Protein AF-A0A9Q7TQ68-F1 (afdb_monomer)

Mean predicted aligned error: 14.61 Å

Structure (mmCIF, N/CA/C/O backbone):
data_AF-A0A9Q7TQ68-F1
#
_entry.id   AF-A0A9Q7TQ68-F1
#
loop_
_atom_site.group_PDB
_atom_site.id
_atom_site.type_symbol
_atom_site.label_atom_id
_atom_site.label_alt_id
_atom_site.label_comp_id
_atom_site.label_asym_id
_atom_site.label_entity_id
_atom_site.label_seq_id
_atom_site.pdbx_PDB_ins_code
_atom_site.Cartn_x
_atom_site.Cartn_y
_atom_site.Cartn_z
_atom_site.occupancy
_atom_site.B_iso_or_equiv
_atom_site.auth_seq_id
_atom_site.auth_comp_id
_atom_site.auth_asym_id
_atom_site.auth_atom_id
_atom_site.pdbx_PDB_model_num
ATOM 1 N N . MET A 1 1 ? 38.981 31.998 -25.367 1.00 50.22 1 MET A N 1
ATOM 2 C CA . MET A 1 1 ? 39.561 31.925 -24.006 1.00 50.22 1 MET A CA 1
ATOM 3 C C . MET A 1 1 ? 38.607 32.675 -23.079 1.00 50.22 1 MET A C 1
ATOM 5 O O . MET A 1 1 ? 38.516 33.887 -23.193 1.00 50.22 1 MET A O 1
ATOM 9 N N . PHE A 1 2 ? 37.787 31.970 -22.291 1.00 45.53 2 PHE A N 1
ATOM 10 C CA . PHE A 1 2 ? 36.745 32.589 -21.454 1.00 45.53 2 PHE A CA 1
ATOM 11 C C . PHE A 1 2 ? 37.289 32.930 -20.052 1.00 45.53 2 PHE A C 1
ATOM 13 O O . PHE A 1 2 ? 38.027 32.116 -19.487 1.00 45.53 2 PHE A O 1
ATOM 20 N N . PRO A 1 3 ? 36.958 34.102 -19.478 1.00 56.62 3 PRO A N 1
ATOM 21 C CA . PRO A 1 3 ? 37.509 34.541 -18.199 1.00 56.62 3 PRO A CA 1
ATOM 22 C C . PRO A 1 3 ? 36.953 33.730 -17.015 1.00 56.62 3 PRO A C 1
ATOM 24 O O . PRO A 1 3 ? 35.756 33.470 -16.906 1.00 56.62 3 PRO A O 1
ATOM 27 N N . LYS A 1 4 ? 37.852 33.345 -16.099 1.00 56.56 4 LYS A N 1
ATOM 28 C CA . LYS A 1 4 ? 37.596 32.494 -14.917 1.00 56.56 4 LYS A CA 1
ATOM 29 C C . LYS A 1 4 ? 36.720 33.152 -13.834 1.00 56.56 4 LYS A C 1
ATOM 31 O O . LYS A 1 4 ? 36.359 32.485 -12.870 1.00 56.56 4 LYS A O 1
ATOM 36 N N . SER A 1 5 ? 36.353 34.423 -13.983 1.00 55.03 5 SER A N 1
ATOM 37 C CA . SER A 1 5 ? 35.593 35.195 -12.989 1.00 55.03 5 SER A CA 1
ATOM 38 C C . SER A 1 5 ? 34.075 34.965 -13.022 1.00 55.03 5 SER A C 1
ATOM 40 O O . SER A 1 5 ? 33.389 35.379 -12.094 1.00 55.03 5 SER A O 1
ATOM 42 N N . LEU A 1 6 ? 33.536 34.259 -14.024 1.00 52.16 6 LEU A N 1
ATOM 43 C CA . LEU A 1 6 ? 32.085 34.058 -14.177 1.00 52.16 6 LEU A CA 1
ATOM 44 C C . LEU A 1 6 ? 31.542 32.737 -13.594 1.00 52.16 6 LEU A C 1
ATOM 46 O O . LEU A 1 6 ? 30.409 32.365 -13.877 1.00 52.16 6 LEU A O 1
ATOM 50 N N . ARG A 1 7 ? 32.334 31.986 -12.815 1.00 53.06 7 ARG A N 1
ATOM 51 C CA . ARG A 1 7 ? 31.896 30.697 -12.234 1.00 53.06 7 ARG A CA 1
ATOM 52 C C . ARG A 1 7 ? 31.328 30.788 -10.816 1.00 53.06 7 ARG A C 1
ATOM 54 O O . ARG A 1 7 ? 30.772 29.809 -10.337 1.00 53.06 7 ARG A O 1
ATOM 61 N N . LEU A 1 8 ? 31.424 31.943 -10.157 1.00 51.38 8 LEU A N 1
ATOM 62 C CA . LEU A 1 8 ? 30.983 32.105 -8.764 1.00 51.38 8 LEU A CA 1
ATOM 63 C C . LEU A 1 8 ? 29.573 32.693 -8.603 1.00 51.38 8 LEU A C 1
ATOM 65 O O . LEU A 1 8 ? 28.997 32.571 -7.530 1.00 51.38 8 LEU A O 1
ATOM 69 N N . ALA A 1 9 ? 28.972 33.258 -9.654 1.00 50.25 9 ALA A N 1
ATOM 70 C CA . ALA A 1 9 ? 27.619 33.819 -9.560 1.00 50.25 9 ALA A CA 1
ATOM 71 C C . ALA A 1 9 ? 26.494 32.778 -9.738 1.00 50.25 9 ALA A C 1
ATOM 73 O O . ALA A 1 9 ? 25.356 33.040 -9.364 1.00 50.25 9 ALA A O 1
ATOM 74 N N . PHE A 1 10 ? 26.789 31.587 -10.272 1.00 46.62 10 PHE A N 1
ATOM 75 C CA . PHE A 1 10 ? 25.749 30.598 -10.594 1.00 46.62 10 PHE A CA 1
ATOM 76 C C . PHE A 1 10 ? 25.398 29.644 -9.442 1.00 46.62 10 PHE A C 1
ATOM 78 O O . PHE A 1 10 ? 24.385 28.958 -9.505 1.00 46.62 10 PHE A O 1
ATOM 85 N N . VAL A 1 11 ? 26.193 29.614 -8.368 1.00 53.00 11 VAL A N 1
ATOM 86 C CA . VAL A 1 11 ? 25.941 28.722 -7.218 1.00 53.00 11 VAL A CA 1
ATOM 87 C C . VAL A 1 11 ? 24.964 29.349 -6.211 1.00 53.00 11 VAL A C 1
ATOM 89 O O . VAL A 1 11 ? 24.287 28.631 -5.484 1.00 53.00 11 VAL A O 1
ATOM 92 N N . ALA A 1 12 ? 24.813 30.678 -6.200 1.00 49.66 12 ALA A N 1
ATOM 93 C CA . ALA A 1 12 ? 23.967 31.364 -5.220 1.00 49.66 12 ALA A CA 1
ATOM 94 C C . ALA A 1 12 ? 22.471 31.436 -5.596 1.00 49.66 12 ALA A C 1
ATOM 96 O O . ALA A 1 12 ? 21.644 31.645 -4.715 1.00 49.66 12 ALA A O 1
ATOM 97 N N . SER A 1 13 ? 22.095 31.248 -6.870 1.00 47.81 13 SER A N 1
ATOM 98 C CA . SER A 1 13 ? 20.675 31.301 -7.284 1.00 47.81 13 SER A CA 1
ATOM 99 C C . SER A 1 13 ? 19.937 29.962 -7.191 1.00 47.81 13 SER A C 1
ATOM 101 O O . SER A 1 13 ? 18.710 29.947 -7.211 1.00 47.81 13 SER A O 1
ATOM 103 N N . SER A 1 14 ? 20.642 28.839 -7.033 1.00 51.66 14 SER A N 1
ATOM 104 C CA . SER A 1 14 ? 20.001 27.514 -6.978 1.00 51.66 14 SER A CA 1
ATOM 105 C C . SER A 1 14 ? 19.475 27.134 -5.590 1.00 51.66 14 SER A C 1
ATOM 107 O O . SER A 1 14 ? 18.800 26.119 -5.459 1.00 51.66 14 SER A O 1
ATOM 109 N N . LEU A 1 15 ? 19.754 27.931 -4.549 1.00 51.09 15 LEU A N 1
ATOM 110 C CA . LEU A 1 15 ? 19.348 27.613 -3.173 1.00 51.09 15 LEU A CA 1
ATOM 111 C C . LEU A 1 15 ? 17.959 28.145 -2.771 1.00 51.09 15 LEU A C 1
ATOM 113 O O . LEU A 1 15 ? 17.524 27.897 -1.651 1.00 51.09 15 LEU A O 1
ATOM 117 N N . PHE A 1 16 ? 17.249 28.855 -3.654 1.00 52.06 16 PHE A N 1
ATOM 118 C CA . PHE A 1 16 ? 15.971 29.502 -3.313 1.00 52.06 16 PHE A CA 1
ATOM 119 C C . PHE A 1 16 ? 14.707 28.751 -3.765 1.00 52.06 16 PHE A C 1
ATOM 121 O O . PHE A 1 16 ? 13.607 29.251 -3.550 1.00 52.06 16 PHE A O 1
ATOM 128 N N . LEU A 1 17 ? 14.816 27.544 -4.334 1.00 51.72 17 LEU A N 1
ATOM 129 C CA . LEU A 1 17 ? 13.651 26.794 -4.844 1.00 51.72 17 LEU A CA 1
ATOM 130 C C . LEU A 1 17 ? 13.314 25.502 -4.079 1.00 51.72 17 LEU A C 1
ATOM 132 O O . LEU A 1 17 ? 12.500 24.718 -4.553 1.00 51.72 17 LEU A O 1
ATOM 136 N N . ALA A 1 18 ? 13.885 25.273 -2.893 1.00 51.75 18 ALA A N 1
ATOM 137 C CA . ALA A 1 18 ? 13.635 24.044 -2.125 1.00 51.75 18 ALA A CA 1
ATOM 138 C C . ALA A 1 18 ? 12.538 24.153 -1.043 1.00 51.75 18 ALA A C 1
ATOM 140 O O . ALA A 1 18 ? 12.227 23.151 -0.413 1.00 51.75 18 ALA A O 1
ATOM 141 N N . ASN A 1 19 ? 11.925 25.325 -0.828 1.00 49.69 19 ASN A N 1
ATOM 142 C CA . ASN A 1 19 ? 10.936 25.530 0.245 1.00 49.69 19 ASN A CA 1
ATOM 143 C C . ASN A 1 19 ? 9.601 26.096 -0.254 1.00 49.69 19 ASN A C 1
ATOM 145 O O . ASN A 1 19 ? 9.002 26.948 0.398 1.00 49.69 19 ASN A O 1
ATOM 149 N N . VAL A 1 20 ? 9.103 25.622 -1.395 1.00 52.81 20 VAL A N 1
ATOM 150 C CA . VAL A 1 20 ? 7.669 25.760 -1.685 1.00 52.81 20 VAL A CA 1
ATOM 151 C C . VAL A 1 20 ? 7.004 24.461 -1.257 1.00 52.81 20 VAL A C 1
ATOM 153 O O . VAL A 1 20 ? 6.715 23.581 -2.063 1.00 52.81 20 VAL A O 1
ATOM 156 N N . VAL A 1 21 ? 6.791 24.336 0.055 1.00 49.78 21 VAL A N 1
ATOM 157 C CA . VAL A 1 21 ? 5.695 23.523 0.581 1.00 49.78 21 VAL A CA 1
ATOM 158 C C . VAL A 1 21 ? 4.432 24.172 0.028 1.00 49.78 21 VAL A C 1
ATOM 160 O O . VAL A 1 21 ? 3.883 25.119 0.585 1.00 49.78 21 VAL A O 1
ATOM 163 N N . VAL A 1 22 ? 4.031 23.725 -1.159 1.00 43.97 22 VAL A N 1
ATOM 164 C CA . VAL A 1 22 ? 2.689 23.948 -1.673 1.00 43.97 22 VAL A CA 1
ATOM 165 C C . VAL A 1 22 ? 1.798 23.057 -0.825 1.00 43.97 22 VAL A C 1
ATOM 167 O O . VAL A 1 22 ? 1.440 21.944 -1.195 1.00 43.97 22 VAL A O 1
ATOM 170 N N . GLU A 1 23 ? 1.453 23.566 0.352 1.00 47.75 23 GLU A N 1
ATOM 171 C CA . GLU A 1 23 ? 0.293 23.133 1.114 1.00 47.75 23 GLU A CA 1
ATOM 172 C C . GLU A 1 23 ? -0.949 23.676 0.394 1.00 47.75 23 GLU A C 1
ATOM 174 O O . GLU A 1 23 ? -1.729 24.466 0.915 1.00 47.75 23 GLU A O 1
ATOM 179 N N . ALA A 1 24 ? -1.134 23.271 -0.864 1.00 45.78 24 ALA A N 1
ATOM 180 C CA . ALA A 1 24 ? -2.441 23.322 -1.488 1.00 45.78 24 ALA A CA 1
ATOM 181 C C . ALA A 1 24 ? -3.237 22.152 -0.909 1.00 45.78 24 ALA A C 1
ATOM 183 O O . ALA A 1 24 ? -3.522 21.176 -1.595 1.00 45.78 24 ALA A O 1
ATOM 184 N N . SER A 1 25 ? -3.557 22.246 0.384 1.00 49.12 25 SER A N 1
ATOM 185 C CA . SER A 1 25 ? -4.706 21.546 0.928 1.00 49.12 25 SER A CA 1
ATOM 186 C C . SER A 1 25 ? -5.904 22.138 0.196 1.00 49.12 25 SER A C 1
ATOM 188 O O . SER A 1 25 ? -6.200 23.328 0.376 1.00 49.12 25 SER A O 1
ATOM 190 N N . PRO A 1 26 ? -6.575 21.385 -0.690 1.00 47.78 26 PRO A N 1
ATOM 191 C CA . PRO A 1 26 ? -7.841 21.839 -1.194 1.00 47.78 26 PRO A CA 1
ATOM 192 C C . PRO A 1 26 ? -8.770 21.771 0.011 1.00 47.78 26 PRO A C 1
ATOM 194 O O . PRO A 1 26 ? -9.337 20.726 0.320 1.00 47.78 26 PRO A O 1
ATOM 197 N N . SER A 1 27 ? -8.960 22.911 0.675 1.00 45.16 27 SER A N 1
ATOM 198 C CA . SER A 1 27 ? -10.164 23.191 1.453 1.00 45.16 27 SER A CA 1
ATOM 199 C C . SER A 1 27 ? -11.335 23.308 0.470 1.00 45.16 27 SER A C 1
ATOM 201 O O . SER A 1 27 ? -12.001 24.332 0.331 1.00 45.16 27 SER A O 1
ATOM 203 N N . GLY A 1 28 ? -11.547 22.247 -0.308 1.00 42.81 28 GLY A N 1
ATOM 204 C CA . GLY A 1 28 ? -12.824 21.966 -0.905 1.00 42.81 28 GLY A CA 1
ATOM 205 C C . GLY A 1 28 ? -13.710 21.652 0.277 1.00 42.81 28 GLY A C 1
ATOM 206 O O . GLY A 1 28 ? -13.555 20.607 0.903 1.00 42.81 28 GLY A O 1
ATOM 207 N N . LYS A 1 29 ? -14.591 22.594 0.622 1.00 40.16 29 LYS A N 1
ATOM 208 C CA . LYS A 1 29 ? -15.742 22.316 1.474 1.00 40.16 29 LYS A CA 1
ATOM 209 C C . LYS A 1 29 ? -16.353 21.015 0.967 1.00 40.16 29 LYS A C 1
ATOM 211 O O . LYS A 1 29 ? -16.940 21.006 -0.114 1.00 40.16 29 LYS A O 1
ATOM 216 N N . ILE A 1 30 ? -16.149 19.930 1.711 1.00 50.19 30 ILE A N 1
ATOM 217 C CA . ILE A 1 30 ? -16.781 18.648 1.428 1.00 50.19 30 ILE A CA 1
ATOM 218 C C . ILE A 1 30 ? -18.279 18.957 1.404 1.00 50.19 30 ILE A C 1
ATOM 220 O O . ILE A 1 30 ? -18.779 19.494 2.400 1.00 50.19 30 ILE A O 1
ATOM 224 N N . PRO A 1 31 ? -18.979 18.734 0.275 1.00 44.25 31 PRO A N 1
ATOM 225 C CA . PRO A 1 31 ? -20.392 19.040 0.172 1.00 44.25 31 PRO A CA 1
ATOM 226 C C . PRO A 1 31 ? -21.120 18.270 1.266 1.00 44.25 31 PRO A C 1
ATOM 228 O O . PRO A 1 31 ? -21.233 17.046 1.250 1.00 44.25 31 PRO A O 1
ATOM 231 N N . THR A 1 32 ? -21.544 19.021 2.273 1.00 50.31 32 THR A N 1
ATOM 232 C CA . THR A 1 32 ? -22.295 18.519 3.406 1.00 50.31 32 THR A CA 1
ATOM 233 C C . THR A 1 32 ? -23.693 18.228 2.882 1.00 50.31 32 THR A C 1
ATOM 235 O O . THR A 1 32 ? -24.464 19.146 2.625 1.00 50.31 32 THR A O 1
ATOM 238 N N . GLY A 1 33 ? -24.001 16.952 2.676 1.00 53.00 33 GLY A N 1
ATOM 239 C CA . GLY A 1 33 ? -25.364 16.499 2.429 1.00 53.00 33 GLY A CA 1
ATOM 240 C C . GLY A 1 33 ? -25.743 16.359 0.959 1.00 53.00 33 GLY A C 1
ATOM 241 O O . GLY A 1 33 ? -26.388 17.219 0.371 1.00 53.00 33 GLY A O 1
ATOM 242 N N . THR A 1 34 ? -25.509 15.168 0.422 1.00 40.75 34 THR A N 1
ATOM 243 C CA . THR A 1 34 ? -26.634 14.443 -0.174 1.00 40.75 34 THR A CA 1
ATOM 244 C C . THR A 1 34 ? -26.816 13.185 0.659 1.00 40.75 34 THR A C 1
ATOM 246 O O . THR A 1 34 ? -25.843 12.499 0.965 1.00 40.75 34 THR A O 1
ATOM 249 N N . ASN A 1 35 ? -28.042 12.970 1.138 1.00 45.19 35 ASN A N 1
ATOM 250 C CA . ASN A 1 35 ? -28.449 11.769 1.856 1.00 45.19 35 ASN A CA 1
ATOM 251 C C . ASN A 1 35 ? -28.127 10.551 0.982 1.00 45.19 35 ASN A C 1
ATOM 253 O O . ASN A 1 35 ? -28.896 10.206 0.091 1.00 45.19 35 ASN A O 1
ATOM 257 N N . LEU A 1 36 ? -26.969 9.931 1.212 1.00 53.25 36 LEU A N 1
ATOM 258 C CA . LEU A 1 36 ? -26.738 8.550 0.827 1.00 53.25 36 LEU A CA 1
ATOM 259 C C . LEU A 1 36 ? -27.643 7.735 1.738 1.00 53.25 36 LEU A C 1
ATOM 261 O O . LEU A 1 36 ? -27.375 7.624 2.938 1.00 53.25 36 LEU A O 1
ATOM 265 N N . ASP A 1 37 ? -28.748 7.266 1.160 1.00 43.94 37 ASP A N 1
ATOM 266 C CA . ASP A 1 37 ? -29.661 6.310 1.765 1.00 43.94 37 ASP A CA 1
ATOM 267 C C . ASP A 1 37 ? -28.845 5.262 2.520 1.00 43.94 37 ASP A C 1
ATOM 269 O O . ASP A 1 37 ? -28.112 4.458 1.937 1.00 43.94 37 ASP A O 1
ATOM 273 N N . HIS A 1 38 ? -28.942 5.347 3.847 1.00 47.16 38 HIS A N 1
ATOM 274 C CA . HIS A 1 38 ? -28.408 4.387 4.793 1.00 47.16 38 HIS A CA 1
ATOM 275 C C . HIS A 1 38 ? -29.083 3.047 4.511 1.00 47.16 38 HIS A C 1
ATOM 277 O O . HIS A 1 38 ? -30.091 2.682 5.114 1.00 47.16 38 HIS A O 1
ATOM 283 N N . SER A 1 39 ? -28.498 2.281 3.596 1.00 49.88 39 SER A N 1
ATOM 284 C CA . SER A 1 39 ? -28.566 0.837 3.712 1.00 49.88 39 SER A CA 1
ATOM 285 C C . SER A 1 39 ? -27.998 0.506 5.099 1.00 49.88 39 SER A C 1
ATOM 287 O O . SER A 1 39 ? -26.919 1.006 5.421 1.00 49.88 39 SER A O 1
ATOM 289 N N . PRO A 1 40 ? -28.682 -0.279 5.949 1.00 54.47 40 PRO A N 1
ATOM 290 C CA . PRO A 1 40 ? -28.256 -0.581 7.321 1.00 54.47 40 PRO A CA 1
ATOM 291 C C . PRO A 1 40 ? -27.042 -1.535 7.372 1.00 54.47 40 PRO A C 1
ATOM 293 O O . PRO A 1 40 ? -26.927 -2.379 8.259 1.00 54.47 40 PRO A O 1
ATOM 296 N N . GLY A 1 41 ? -26.141 -1.428 6.392 1.00 58.75 41 GLY A N 1
ATOM 297 C CA . GLY A 1 41 ? -24.860 -2.106 6.352 1.00 58.75 41 GLY A CA 1
ATOM 298 C C . GLY A 1 41 ? -23.928 -1.462 7.366 1.00 58.75 41 GLY A C 1
ATOM 299 O O . GLY A 1 41 ? -23.824 -0.241 7.435 1.00 58.75 41 GLY A O 1
ATOM 300 N N . GLY A 1 42 ? -23.294 -2.291 8.192 1.00 69.94 42 GLY A N 1
ATOM 301 C CA . GLY A 1 42 ? -22.336 -1.843 9.194 1.00 69.94 42 GLY A CA 1
ATOM 302 C C . GLY A 1 42 ? -21.171 -1.030 8.607 1.00 69.94 42 GLY A C 1
ATOM 303 O O . GLY A 1 42 ? -21.057 -0.881 7.391 1.00 69.94 42 GLY A O 1
ATOM 304 N N . PRO A 1 43 ? -20.286 -0.512 9.473 1.00 76.12 43 PRO A N 1
ATOM 305 C CA . PRO A 1 43 ? -19.171 0.323 9.048 1.00 76.12 43 PRO A CA 1
ATOM 306 C C . PRO A 1 43 ? -18.334 -0.380 7.971 1.00 76.12 43 PRO A C 1
ATOM 308 O O . PRO A 1 43 ? -17.818 -1.479 8.185 1.00 76.12 43 PRO A O 1
ATOM 311 N N . THR A 1 44 ? -18.226 0.252 6.803 1.00 85.56 44 THR A N 1
ATOM 312 C CA . THR A 1 44 ? -17.490 -0.277 5.654 1.00 85.56 44 THR A CA 1
ATOM 313 C C . THR A 1 44 ? -15.994 -0.286 5.964 1.00 85.56 44 THR A C 1
ATOM 315 O O . THR A 1 44 ? -15.442 0.710 6.427 1.00 85.56 44 THR A O 1
ATOM 318 N N . SER A 1 45 ? -15.321 -1.412 5.736 1.00 94.25 45 SER A N 1
ATOM 319 C CA . S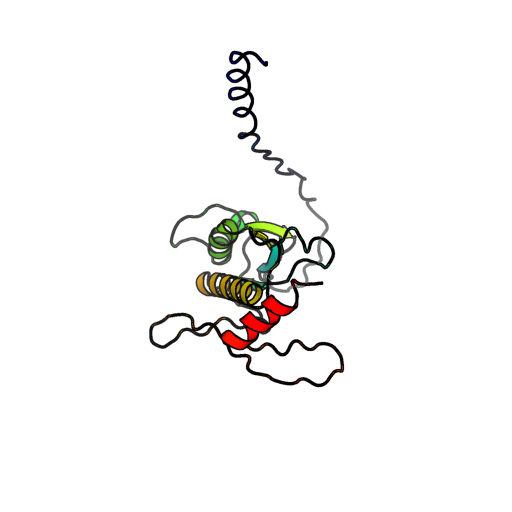ER A 1 45 ? -13.869 -1.528 5.913 1.00 94.25 45 SER A CA 1
ATOM 320 C C . SER A 1 45 ? -13.109 -0.536 5.030 1.00 94.25 45 SER A C 1
ATOM 322 O O . SER A 1 45 ? -13.528 -0.270 3.904 1.00 94.25 45 SER A O 1
ATOM 324 N N . ILE A 1 46 ? -11.957 -0.059 5.501 1.00 95.94 46 ILE A N 1
ATOM 325 C CA . ILE A 1 46 ? -11.040 0.733 4.675 1.00 95.94 46 ILE A CA 1
ATOM 326 C C . ILE A 1 46 ? -10.299 -0.210 3.732 1.00 95.94 46 ILE A C 1
ATOM 328 O O . ILE A 1 46 ? -9.734 -1.205 4.190 1.00 95.94 46 ILE A O 1
ATOM 332 N N . THR A 1 47 ? -10.250 0.122 2.443 1.00 96.94 47 THR A N 1
ATOM 333 C CA . THR A 1 47 ? -9.484 -0.637 1.446 1.00 96.94 47 THR A CA 1
ATOM 334 C C . THR A 1 47 ? -8.318 0.199 0.948 1.00 96.94 47 THR A C 1
ATOM 336 O O . THR A 1 47 ? -8.498 1.280 0.405 1.00 96.94 47 THR A O 1
ATOM 339 N N . ILE A 1 48 ? -7.100 -0.302 1.103 1.00 97.38 48 ILE A N 1
ATOM 340 C CA . ILE A 1 48 ? -5.900 0.300 0.535 1.00 97.38 48 ILE A CA 1
ATOM 341 C C . ILE A 1 48 ? -5.501 -0.473 -0.711 1.00 97.38 48 ILE A C 1
ATOM 343 O O . ILE A 1 48 ? -5.241 -1.673 -0.646 1.00 97.38 48 ILE A O 1
ATOM 347 N N . THR A 1 49 ? -5.399 0.236 -1.825 1.00 97.50 49 THR A N 1
ATOM 348 C CA . THR A 1 49 ? -4.852 -0.266 -3.085 1.00 97.50 49 THR A CA 1
ATOM 349 C C . THR A 1 49 ? -3.474 0.346 -3.301 1.00 97.50 49 THR A C 1
ATOM 351 O O . THR A 1 49 ? -3.261 1.516 -2.974 1.00 97.50 49 THR A O 1
ATOM 354 N N . SER A 1 50 ? -2.523 -0.417 -3.839 1.00 97.12 50 SER A N 1
ATOM 355 C CA . SER A 1 50 ? -1.200 0.123 -4.168 1.00 97.12 50 SER A CA 1
ATOM 356 C C . SER A 1 50 ? -0.792 -0.179 -5.603 1.00 97.12 50 SER A C 1
ATOM 358 O O . SER A 1 50 ? -1.063 -1.255 -6.142 1.00 97.12 50 SER A O 1
ATOM 360 N N . THR A 1 51 ? -0.145 0.797 -6.230 1.00 96.31 51 THR A N 1
ATOM 361 C CA . THR A 1 51 ? 0.490 0.678 -7.543 1.00 96.31 51 THR A CA 1
ATOM 362 C C . THR A 1 51 ? 1.912 1.205 -7.468 1.00 96.31 51 THR A C 1
ATOM 364 O O . THR A 1 51 ? 2.220 2.042 -6.625 1.00 96.31 51 THR A O 1
ATOM 367 N N . VAL A 1 52 ? 2.778 0.749 -8.367 1.00 95.06 52 VAL A N 1
ATOM 368 C CA . VAL A 1 52 ? 4.129 1.301 -8.503 1.00 95.06 52 VAL A CA 1
ATOM 369 C C . VAL A 1 52 ? 4.192 2.238 -9.703 1.00 95.06 52 VAL A C 1
ATOM 371 O O . VAL A 1 52 ? 3.683 1.945 -10.785 1.00 95.06 52 VAL A O 1
ATOM 374 N N . TYR A 1 53 ? 4.793 3.402 -9.510 1.00 93.31 53 TYR A N 1
ATOM 375 C CA . TYR A 1 53 ? 5.105 4.334 -10.575 1.00 93.31 53 TYR A CA 1
ATOM 376 C C . TYR A 1 53 ? 6.515 4.073 -11.082 1.00 93.31 53 TYR A C 1
ATOM 378 O O . TYR A 1 53 ? 7.470 4.104 -10.308 1.00 93.31 53 TYR A O 1
ATOM 386 N N . THR A 1 54 ? 6.648 3.906 -12.394 1.00 88.62 54 THR A N 1
ATOM 387 C CA . THR A 1 54 ? 7.939 4.014 -13.067 1.00 88.62 54 THR A CA 1
ATOM 388 C C . THR A 1 54 ? 7.850 5.071 -14.168 1.00 88.62 54 THR A C 1
ATOM 390 O O . THR A 1 54 ? 6.778 5.261 -14.758 1.00 88.62 54 THR A O 1
ATOM 393 N N . PRO A 1 55 ? 8.968 5.732 -14.502 1.00 83.81 55 PRO A N 1
ATOM 394 C CA . PRO A 1 55 ? 9.000 6.703 -15.591 1.00 83.81 55 PRO A CA 1
ATOM 395 C C . PRO A 1 55 ? 8.589 6.118 -16.952 1.00 83.81 55 PRO A C 1
ATOM 397 O O . PRO A 1 55 ? 7.946 6.804 -17.743 1.00 83.81 55 PRO A O 1
ATOM 400 N N . SER A 1 56 ? 8.926 4.854 -17.232 1.00 79.44 56 SER A N 1
ATOM 401 C CA . SER A 1 56 ? 8.706 4.254 -18.557 1.00 79.44 56 SER A CA 1
ATOM 402 C C . SER A 1 56 ? 7.296 3.720 -18.778 1.00 79.44 56 SER A C 1
ATOM 404 O O . SER A 1 56 ? 6.852 3.630 -19.920 1.00 79.44 56 SER A O 1
ATOM 406 N N . ILE A 1 57 ? 6.578 3.352 -17.713 1.00 70.44 57 ILE A N 1
ATOM 407 C CA . ILE A 1 57 ? 5.273 2.674 -17.812 1.00 70.44 57 ILE A CA 1
ATOM 408 C C . ILE A 1 57 ? 4.112 3.694 -17.763 1.00 70.44 57 ILE A C 1
ATOM 410 O O . ILE A 1 57 ? 2.953 3.336 -17.565 1.00 70.44 57 ILE A O 1
ATOM 414 N N . ALA A 1 58 ? 4.380 4.987 -17.990 1.00 66.56 58 ALA A N 1
ATOM 415 C CA . ALA A 1 58 ? 3.341 6.021 -18.018 1.00 66.56 58 ALA A CA 1
ATOM 416 C C . ALA A 1 58 ? 2.223 5.742 -19.052 1.00 66.56 58 ALA A C 1
ATOM 418 O O . ALA A 1 58 ? 1.116 6.253 -18.900 1.00 66.56 58 ALA A O 1
ATOM 419 N N . PHE A 1 59 ? 2.486 4.903 -20.066 1.00 63.22 59 PHE A N 1
ATOM 420 C CA . PHE A 1 59 ? 1.567 4.625 -21.175 1.00 63.22 59 PHE A CA 1
ATOM 421 C C . PHE A 1 59 ? 0.825 3.280 -21.108 1.00 63.22 59 PHE A C 1
ATOM 423 O O . PHE A 1 59 ? -0.223 3.157 -21.735 1.00 63.22 59 PHE A O 1
ATOM 430 N N . THR A 1 60 ? 1.312 2.278 -20.367 1.00 72.56 60 THR A N 1
ATOM 431 C CA . THR A 1 60 ? 0.704 0.924 -20.338 1.00 72.56 60 THR A CA 1
ATOM 432 C C . THR A 1 60 ? -0.067 0.615 -19.052 1.00 72.56 60 THR A C 1
ATOM 434 O O . THR A 1 60 ? -0.551 -0.501 -18.868 1.00 72.56 60 THR A O 1
ATOM 437 N N . GLY A 1 61 ? -0.250 1.621 -18.194 1.00 80.00 61 GLY A N 1
ATOM 438 C CA . GLY A 1 61 ? -0.920 1.485 -16.904 1.00 80.00 61 GLY A CA 1
ATOM 439 C C . GLY A 1 61 ? 0.059 1.141 -15.783 1.00 80.00 61 GLY A C 1
ATOM 440 O O . GLY A 1 61 ? 1.102 0.528 -15.995 1.00 80.00 61 GLY A O 1
ATOM 441 N N . ARG A 1 62 ? -0.263 1.575 -14.562 1.00 84.56 62 ARG A N 1
ATOM 442 C CA . ARG A 1 62 ? 0.618 1.376 -13.405 1.00 84.56 62 ARG A CA 1
ATOM 443 C C . ARG A 1 62 ? 0.518 -0.073 -12.930 1.00 84.56 62 ARG A C 1
ATOM 445 O O . ARG A 1 62 ? -0.605 -0.539 -12.718 1.00 84.56 62 ARG A O 1
ATOM 452 N N . PRO A 1 63 ? 1.642 -0.784 -12.734 1.00 89.88 63 PRO A N 1
ATOM 453 C CA . PRO A 1 63 ? 1.587 -2.138 -12.219 1.00 89.88 63 PRO A CA 1
ATOM 454 C C . PRO A 1 63 ? 0.939 -2.159 -10.833 1.00 89.88 63 PRO A C 1
ATOM 456 O O . PRO A 1 63 ? 1.323 -1.423 -9.922 1.00 89.88 63 PRO A O 1
ATOM 459 N N . TYR A 1 64 ? -0.075 -3.004 -10.701 1.00 93.12 64 TYR A N 1
ATOM 460 C CA . TYR A 1 64 ? -0.866 -3.157 -9.491 1.00 93.12 64 TYR A CA 1
ATOM 461 C C . TYR A 1 64 ? -0.176 -4.112 -8.508 1.00 93.12 64 TYR A C 1
ATOM 463 O O . TYR A 1 64 ? 0.256 -5.210 -8.877 1.00 93.12 64 TYR A O 1
ATOM 471 N N . LEU A 1 65 ? -0.037 -3.665 -7.257 1.00 94.19 65 LEU A N 1
ATOM 472 C CA . LEU A 1 65 ? 0.703 -4.377 -6.214 1.00 94.19 65 LEU A CA 1
ATOM 473 C C . LEU A 1 65 ? -0.197 -5.204 -5.299 1.00 94.19 65 LEU A C 1
ATOM 475 O O . LEU A 1 65 ? 0.241 -6.238 -4.802 1.00 94.19 65 LEU A O 1
ATOM 479 N N . GLY A 1 66 ? -1.440 -4.774 -5.091 1.00 95.25 66 GLY A N 1
ATOM 480 C CA . GLY A 1 66 ? -2.415 -5.518 -4.303 1.00 95.25 66 GLY A CA 1
ATOM 481 C C . GLY A 1 66 ? -3.400 -4.638 -3.548 1.00 95.25 66 GLY A C 1
ATOM 482 O O . GLY A 1 66 ? -3.355 -3.407 -3.628 1.00 95.25 66 GLY A O 1
ATOM 483 N N . ASN A 1 67 ? -4.267 -5.321 -2.797 1.00 96.06 67 ASN A N 1
ATOM 484 C CA . ASN A 1 67 ? -5.275 -4.732 -1.923 1.00 96.06 67 ASN A CA 1
ATOM 485 C C . ASN A 1 67 ? -5.098 -5.223 -0.488 1.00 96.06 67 ASN A C 1
ATOM 487 O O . ASN A 1 67 ? -4.940 -6.422 -0.247 1.00 96.06 67 ASN A O 1
ATOM 491 N N . CYS A 1 68 ? -5.198 -4.290 0.450 1.00 97.38 68 CYS A N 1
ATOM 492 C CA . CYS A 1 68 ? -5.175 -4.519 1.884 1.00 97.38 68 CYS A CA 1
ATOM 493 C C . CYS A 1 68 ? -6.437 -3.922 2.506 1.00 97.38 68 CYS A C 1
ATOM 495 O O . CYS A 1 68 ? -6.845 -2.828 2.135 1.00 97.38 68 CYS A O 1
ATOM 497 N N . SER A 1 69 ? -7.055 -4.618 3.451 1.00 97.12 69 SER A N 1
ATOM 498 C CA . SER A 1 69 ? -8.276 -4.164 4.119 1.00 97.12 69 SER A CA 1
ATOM 499 C C . SER A 1 69 ? -8.063 -3.994 5.620 1.00 97.12 69 SER A C 1
ATOM 501 O O . SER A 1 69 ? -7.375 -4.794 6.257 1.00 97.12 69 SER A O 1
ATOM 503 N N . PHE A 1 70 ? -8.657 -2.945 6.183 1.00 96.81 70 PHE A N 1
ATOM 504 C CA . PHE A 1 70 ? -8.590 -2.600 7.600 1.00 96.81 70 PHE A CA 1
ATOM 505 C C . PHE A 1 70 ? -9.992 -2.356 8.170 1.00 96.81 70 PHE A C 1
ATOM 507 O O . PHE A 1 70 ? -10.914 -2.019 7.419 1.00 96.81 70 PHE A O 1
ATOM 514 N N . PRO A 1 71 ? -10.172 -2.477 9.498 1.00 95.62 71 PRO A N 1
ATOM 515 C CA . PRO A 1 71 ? -11.371 -1.974 10.158 1.00 95.62 71 PRO A CA 1
ATOM 516 C C . PRO A 1 71 ? -11.631 -0.506 9.800 1.00 95.62 71 PRO A C 1
ATOM 518 O O . PRO A 1 71 ? -10.695 0.246 9.526 1.00 95.62 71 PRO A O 1
ATOM 521 N N . PHE A 1 72 ? -12.902 -0.106 9.812 1.00 93.19 72 PHE A N 1
ATOM 522 C CA . PHE A 1 72 ? -13.289 1.285 9.594 1.00 93.19 72 PHE A CA 1
ATOM 523 C C . PHE A 1 72 ? -12.582 2.222 10.580 1.00 93.19 72 PHE A C 1
ATOM 525 O O . PHE A 1 72 ? -12.471 1.921 11.770 1.00 93.19 72 PHE A O 1
ATOM 532 N N . ALA A 1 73 ? -12.168 3.378 10.077 1.00 90.00 73 ALA A N 1
ATOM 533 C CA . ALA A 1 73 ? -11.719 4.515 10.861 1.00 90.00 73 ALA A CA 1
ATOM 534 C C . ALA A 1 73 ? -12.226 5.800 10.186 1.00 90.00 73 ALA A C 1
ATOM 536 O O . ALA A 1 73 ? -12.320 5.840 8.955 1.00 90.00 73 ALA A O 1
ATOM 537 N N . PRO A 1 74 ? -12.568 6.844 10.955 1.00 89.06 74 PRO A N 1
ATOM 538 C CA . PRO A 1 74 ? -12.974 8.122 10.387 1.00 89.06 74 PRO A CA 1
ATOM 539 C C . PRO A 1 74 ? -11.796 8.791 9.664 1.00 89.06 74 PRO A C 1
ATOM 541 O O . PRO A 1 74 ? -10.638 8.644 10.061 1.00 89.06 74 PRO A O 1
ATOM 544 N N . TYR A 1 75 ? -12.089 9.533 8.596 1.00 86.81 75 TYR A N 1
ATOM 545 C CA . TYR A 1 75 ? -11.087 10.157 7.723 1.00 86.81 75 TYR A CA 1
ATOM 546 C C . TYR A 1 75 ? -10.075 11.018 8.496 1.00 86.81 75 TYR A C 1
ATOM 548 O O . TYR A 1 75 ? -8.871 10.962 8.240 1.00 86.81 75 TYR A O 1
ATOM 556 N N . GLU A 1 76 ? -10.564 11.766 9.484 1.00 87.88 76 GLU A N 1
ATOM 557 C CA . GLU A 1 76 ? -9.781 12.653 10.342 1.00 87.88 76 GLU A CA 1
ATOM 558 C C . GLU A 1 76 ? -8.773 11.890 11.209 1.00 87.88 76 GLU A C 1
ATOM 560 O O . GLU A 1 76 ? -7.754 12.450 11.614 1.00 87.88 76 GLU A O 1
ATOM 565 N N . GLU A 1 77 ? -9.032 10.611 11.488 1.00 90.81 77 GLU A N 1
ATOM 566 C CA . GLU A 1 77 ? -8.099 9.748 12.203 1.00 90.81 77 GLU A CA 1
ATOM 567 C C . GLU A 1 77 ? -7.086 9.111 11.251 1.00 90.81 77 GLU A C 1
ATOM 569 O O . GLU A 1 77 ? -5.912 9.056 11.593 1.00 90.81 77 GLU A O 1
ATOM 574 N N . ILE A 1 78 ? -7.471 8.692 10.043 1.00 88.88 78 ILE A N 1
ATOM 575 C CA . ILE A 1 78 ? -6.601 7.916 9.133 1.00 88.88 78 ILE A CA 1
ATOM 576 C C . ILE A 1 78 ? -5.267 8.614 8.830 1.00 88.88 78 ILE A C 1
ATOM 578 O O . ILE A 1 78 ? -4.220 7.970 8.868 1.00 88.88 78 ILE A O 1
ATOM 582 N N . PHE A 1 79 ? -5.294 9.919 8.546 1.00 85.81 79 PHE A N 1
ATOM 583 C CA . PHE A 1 79 ? -4.098 10.697 8.188 1.00 85.81 79 PHE A CA 1
ATOM 584 C C . PHE A 1 79 ? -3.504 11.479 9.358 1.00 85.81 79 PHE A C 1
ATOM 586 O O . PHE A 1 79 ? -2.542 12.231 9.186 1.00 85.81 79 PHE A O 1
ATOM 593 N N . ARG A 1 80 ? -4.057 11.314 10.563 1.00 89.81 80 ARG A N 1
ATOM 594 C CA . ARG A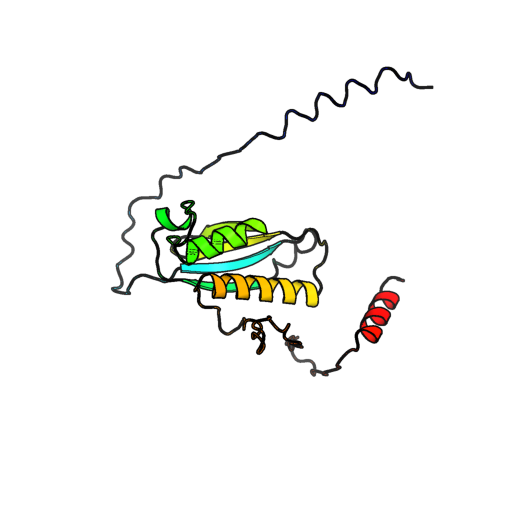 1 80 ? -3.476 11.923 11.751 1.00 89.81 80 ARG A CA 1
ATOM 595 C C . ARG A 1 80 ? -2.140 11.252 12.039 1.00 89.81 80 ARG A C 1
ATOM 597 O O . ARG A 1 80 ? -2.061 10.035 12.172 1.00 89.81 80 ARG A O 1
ATOM 604 N N . HIS A 1 81 ? -1.098 12.063 12.179 1.00 84.50 81 HIS A N 1
ATOM 605 C CA . HIS A 1 81 ? 0.194 11.577 12.636 1.00 84.50 81 HIS A CA 1
ATOM 606 C C . HIS A 1 81 ? 0.057 11.044 14.069 1.00 84.50 81 HIS A C 1
ATOM 608 O O . HIS A 1 81 ? -0.359 11.777 14.973 1.00 84.50 81 HIS A O 1
ATOM 614 N N . VAL A 1 82 ? 0.351 9.758 14.261 1.00 84.62 82 VAL A N 1
ATOM 615 C CA . VAL A 1 82 ? 0.326 9.091 15.564 1.00 84.62 82 VAL A CA 1
ATOM 616 C C . VAL A 1 82 ? 1.592 8.260 15.692 1.00 84.62 82 VAL A C 1
ATOM 618 O O . VAL A 1 82 ? 1.820 7.347 14.902 1.00 84.62 82 VAL A O 1
ATOM 621 N N . ASP A 1 83 ? 2.382 8.558 16.717 1.00 82.50 83 ASP A N 1
ATOM 622 C CA . ASP A 1 83 ? 3.549 7.765 17.071 1.00 82.50 83 ASP A CA 1
ATOM 623 C C . ASP A 1 83 ? 3.203 6.728 18.143 1.00 82.50 83 ASP A C 1
ATOM 625 O O . ASP A 1 83 ? 2.429 6.975 19.071 1.00 82.50 83 ASP A O 1
ATOM 629 N N . GLY A 1 84 ? 3.841 5.562 18.044 1.00 85.38 84 GLY A N 1
ATOM 630 C CA . GLY A 1 84 ? 3.823 4.546 19.090 1.00 85.38 84 GLY A CA 1
ATOM 631 C C . GLY A 1 84 ? 2.713 3.501 18.971 1.00 85.38 84 GLY A C 1
ATOM 632 O O . GLY A 1 84 ? 2.142 3.238 17.913 1.00 85.38 84 GLY A O 1
ATOM 633 N N . SER A 1 85 ? 2.460 2.815 20.085 1.00 88.88 85 SER A N 1
ATOM 634 C CA . SER A 1 85 ? 1.608 1.621 20.132 1.00 88.88 85 SER A CA 1
ATOM 635 C C . SER A 1 85 ? 0.118 1.904 19.923 1.00 88.88 85 SER A C 1
ATOM 637 O O . SER A 1 85 ? -0.610 0.987 19.541 1.00 88.88 85 SER A O 1
ATOM 639 N N . SER A 1 86 ? -0.322 3.148 20.130 1.00 91.62 86 SER A N 1
ATOM 640 C CA . SER A 1 86 ? -1.713 3.595 19.991 1.00 91.62 86 SER A CA 1
ATOM 641 C C . SER A 1 86 ? -2.153 3.844 18.547 1.00 91.62 86 SER A C 1
ATOM 643 O O . SER A 1 86 ? -3.340 4.071 18.323 1.00 91.62 86 SER A O 1
ATOM 645 N N . ALA A 1 87 ? -1.237 3.799 17.575 1.00 94.31 87 ALA A N 1
ATOM 646 C CA . ALA A 1 87 ? -1.583 3.998 16.174 1.00 94.31 87 ALA A CA 1
ATOM 647 C C . ALA A 1 87 ? -2.564 2.919 15.680 1.00 94.31 87 ALA A C 1
ATOM 649 O O . ALA A 1 87 ? -2.370 1.714 15.907 1.00 94.31 87 ALA A O 1
ATOM 650 N N . LEU A 1 88 ? -3.601 3.361 14.968 1.00 95.69 88 LEU A N 1
ATOM 651 C CA . LEU A 1 88 ? -4.550 2.490 14.288 1.00 95.69 88 LEU A CA 1
ATOM 652 C C . LEU A 1 88 ? -3.817 1.628 13.247 1.00 95.69 88 LEU A C 1
ATOM 654 O O . LEU A 1 88 ? -2.834 2.082 12.657 1.00 95.69 88 LEU A O 1
ATOM 658 N N . PRO A 1 89 ? -4.305 0.411 12.954 1.00 96.38 89 PRO A N 1
ATOM 659 C CA . PRO A 1 89 ? -3.762 -0.432 11.888 1.00 96.38 89 PRO A CA 1
ATOM 660 C C . PRO A 1 89 ? -3.524 0.314 10.565 1.00 96.38 89 PRO A C 1
ATOM 662 O O . PRO A 1 89 ? -2.420 0.302 10.028 1.00 96.38 89 PRO A O 1
ATOM 665 N N . VAL A 1 90 ? -4.526 1.060 10.089 1.00 96.06 90 VAL A N 1
ATOM 666 C CA . VAL A 1 90 ? -4.427 1.844 8.849 1.00 96.06 90 VAL A CA 1
ATOM 667 C C . VAL A 1 90 ? -3.334 2.921 8.924 1.00 96.06 90 VAL A C 1
ATOM 669 O O . VAL A 1 90 ? -2.582 3.090 7.971 1.00 96.06 90 VAL A O 1
ATOM 672 N N . GLN A 1 91 ? -3.173 3.594 10.069 1.00 96.19 91 GLN A N 1
ATOM 673 C CA . GLN A 1 91 ? -2.120 4.597 10.267 1.00 96.19 91 GLN A CA 1
ATOM 674 C C . GLN A 1 91 ? -0.735 3.953 10.195 1.00 96.19 91 GLN A C 1
ATOM 676 O O . GLN A 1 91 ? 0.126 4.448 9.476 1.00 96.19 91 GLN A O 1
ATOM 681 N N . LYS A 1 92 ? -0.534 2.810 10.869 1.00 96.12 92 LYS A N 1
ATOM 682 C CA . LYS A 1 92 ? 0.733 2.058 10.825 1.00 96.12 92 LYS A CA 1
ATOM 683 C C . LYS A 1 92 ? 1.117 1.695 9.395 1.00 96.12 92 LYS A C 1
ATOM 685 O O . LYS A 1 92 ? 2.273 1.859 9.010 1.00 96.12 92 LYS A O 1
ATOM 690 N N . PHE A 1 93 ? 0.142 1.243 8.604 1.00 96.44 93 PHE A N 1
ATOM 691 C CA . PHE A 1 93 ? 0.363 0.967 7.191 1.00 96.44 93 PHE A CA 1
ATOM 692 C C . PHE A 1 93 ? 0.786 2.226 6.432 1.00 96.44 93 PHE A C 1
ATOM 694 O O . PHE A 1 93 ? 1.800 2.199 5.738 1.00 96.44 93 PHE A O 1
ATOM 701 N N . LEU A 1 94 ? 0.030 3.322 6.560 1.00 95.94 94 LEU A N 1
ATOM 702 C CA . LEU A 1 94 ? 0.292 4.556 5.818 1.00 95.94 94 LEU A CA 1
ATOM 703 C C . LEU A 1 94 ? 1.644 5.165 6.181 1.00 95.94 94 LEU A C 1
ATOM 705 O O . LEU A 1 94 ? 2.383 5.544 5.280 1.00 95.94 94 LEU A O 1
ATOM 709 N N . THR A 1 95 ? 2.007 5.184 7.464 1.00 95.06 95 THR A N 1
ATOM 710 C CA . THR A 1 95 ? 3.318 5.657 7.925 1.00 95.06 95 THR A CA 1
ATOM 711 C C . THR A 1 95 ? 4.467 4.873 7.293 1.00 95.06 95 THR A C 1
ATOM 713 O O . THR A 1 95 ? 5.483 5.461 6.929 1.00 95.06 95 THR A O 1
ATOM 716 N N . GLU A 1 96 ? 4.330 3.555 7.138 1.00 95.69 96 GLU A N 1
ATOM 717 C CA . GLU A 1 96 ? 5.364 2.738 6.499 1.00 95.69 96 GLU A CA 1
ATOM 718 C C . GLU A 1 96 ? 5.344 2.870 4.968 1.00 95.69 96 GLU A C 1
ATOM 720 O O . GLU A 1 96 ? 6.401 2.978 4.351 1.00 95.69 96 GLU A O 1
ATOM 725 N N . ALA A 1 97 ? 4.165 2.896 4.340 1.00 95.75 97 ALA A N 1
ATOM 726 C CA . ALA A 1 97 ? 4.016 3.025 2.888 1.00 95.75 97 ALA A CA 1
ATOM 727 C C . ALA A 1 97 ? 4.496 4.391 2.369 1.00 95.75 97 ALA A C 1
ATOM 729 O O . ALA A 1 97 ? 5.169 4.464 1.346 1.00 95.75 97 ALA A O 1
ATOM 730 N N . GLN A 1 98 ? 4.244 5.474 3.109 1.00 95.56 98 GLN A N 1
ATOM 731 C CA . GLN A 1 98 ? 4.673 6.828 2.740 1.00 95.56 98 GLN A CA 1
ATOM 732 C C . GLN A 1 98 ? 6.200 7.015 2.719 1.00 95.56 98 GLN A C 1
ATOM 734 O O . GLN A 1 98 ? 6.686 8.006 2.181 1.00 95.56 98 GLN A O 1
ATOM 739 N N . LYS A 1 99 ? 6.981 6.062 3.246 1.00 95.00 99 LYS A N 1
ATOM 740 C CA . LYS A 1 99 ? 8.446 6.046 3.075 1.00 95.00 99 LYS A CA 1
ATOM 741 C C . LYS A 1 99 ? 8.869 5.719 1.644 1.00 95.00 99 LYS A C 1
ATOM 743 O O . LYS A 1 99 ? 9.984 6.048 1.253 1.00 95.00 99 LYS A O 1
ATOM 748 N N . PHE A 1 100 ? 8.003 5.043 0.894 1.00 95.69 100 PHE A N 1
ATOM 749 C CA . PHE A 1 100 ? 8.277 4.532 -0.446 1.00 95.69 100 PHE A CA 1
ATOM 750 C C . PHE A 1 100 ? 7.416 5.209 -1.516 1.00 95.69 100 PHE A C 1
ATOM 752 O O . PHE A 1 100 ? 7.663 5.011 -2.700 1.00 95.69 100 PHE A O 1
ATOM 759 N N . GLY A 1 101 ? 6.424 6.017 -1.137 1.00 95.50 101 GLY A N 1
ATOM 760 C CA . GLY A 1 101 ? 5.465 6.570 -2.081 1.00 95.50 101 GLY A CA 1
ATOM 761 C C . GLY A 1 101 ? 4.540 7.626 -1.495 1.00 95.50 101 GLY A C 1
ATOM 762 O O . GLY A 1 101 ? 4.737 8.129 -0.392 1.00 95.50 101 GLY A O 1
ATOM 763 N N . THR A 1 102 ? 3.498 7.962 -2.250 1.00 96.44 102 THR A N 1
ATOM 764 C CA . THR A 1 102 ? 2.436 8.872 -1.808 1.00 96.44 102 THR A CA 1
ATOM 765 C C . THR A 1 102 ? 1.122 8.121 -1.691 1.00 96.44 102 THR A C 1
ATOM 767 O O . THR A 1 102 ? 0.797 7.296 -2.536 1.00 96.44 102 THR A O 1
ATOM 770 N N . CYS A 1 103 ? 0.343 8.406 -0.651 1.00 96.56 103 CYS A N 1
ATOM 771 C CA . CYS A 1 103 ? -0.983 7.823 -0.468 1.00 96.56 103 CYS A CA 1
ATOM 772 C C . CYS A 1 103 ? -2.033 8.930 -0.457 1.00 96.56 103 CYS A C 1
ATOM 774 O O . CYS A 1 103 ? -1.855 9.943 0.219 1.00 96.56 103 CYS A O 1
ATOM 776 N N . ALA A 1 104 ? -3.120 8.725 -1.194 1.00 94.88 104 ALA A N 1
ATOM 777 C CA . ALA A 1 104 ? -4.233 9.652 -1.307 1.00 94.88 104 ALA A CA 1
ATOM 778 C C . ALA A 1 104 ? -5.544 8.952 -0.949 1.00 94.88 104 ALA A C 1
ATOM 780 O O . ALA A 1 104 ? -5.785 7.810 -1.342 1.00 94.88 104 ALA A O 1
ATOM 781 N N . TRP A 1 105 ? -6.399 9.649 -0.208 1.00 92.12 105 TRP A N 1
ATOM 782 C CA . TRP A 1 105 ? -7.752 9.185 0.068 1.00 92.12 105 TRP A CA 1
ATOM 783 C C . TRP A 1 105 ? -8.627 9.306 -1.175 1.00 92.12 105 TRP A C 1
ATOM 785 O O . TRP A 1 105 ? -8.685 10.361 -1.807 1.00 92.12 105 TRP A O 1
ATOM 795 N N . SER A 1 106 ? -9.339 8.233 -1.483 1.00 90.56 106 SER A N 1
ATOM 796 C CA . SER A 1 106 ? -10.409 8.179 -2.462 1.00 90.56 106 SER A CA 1
ATOM 797 C C . SER A 1 106 ? -11.708 7.863 -1.712 1.00 90.56 106 SER A C 1
ATOM 799 O O . SER A 1 106 ? -11.928 6.723 -1.303 1.00 90.56 106 SER A O 1
ATOM 801 N N . PRO A 1 107 ? -12.578 8.861 -1.482 1.00 84.50 107 PRO A N 1
ATOM 802 C CA . PRO A 1 107 ? -13.842 8.642 -0.791 1.00 84.50 107 PRO A CA 1
ATOM 803 C C . PRO A 1 107 ? -14.676 7.524 -1.448 1.00 84.50 107 PRO A C 1
ATOM 805 O O . PRO A 1 107 ? -14.663 7.416 -2.676 1.00 84.50 107 PRO A O 1
ATOM 808 N N . PRO A 1 108 ? -15.448 6.739 -0.671 1.00 85.19 108 PRO A N 1
ATOM 809 C CA . PRO A 1 108 ? -15.743 6.933 0.753 1.00 85.19 108 PRO A CA 1
ATOM 810 C C . PRO A 1 108 ? -14.848 6.155 1.728 1.00 85.19 108 PRO A C 1
ATOM 812 O O . PRO A 1 108 ? -14.856 6.494 2.906 1.00 85.19 108 PRO A O 1
ATOM 815 N N . THR A 1 109 ? -14.120 5.126 1.286 1.00 91.25 109 THR A N 1
ATOM 816 C CA . THR A 1 109 ? -13.348 4.226 2.171 1.00 91.25 109 THR A CA 1
ATOM 817 C C . THR A 1 109 ? -12.043 3.725 1.565 1.00 91.25 109 THR A C 1
ATOM 819 O O . THR A 1 109 ? -11.403 2.837 2.132 1.00 91.25 109 THR A O 1
ATOM 822 N N . ASP A 1 110 ? -11.646 4.259 0.415 1.00 94.56 110 ASP A N 1
ATOM 823 C CA . ASP A 1 110 ? -10.504 3.742 -0.318 1.00 94.56 110 ASP A CA 1
ATOM 824 C C . ASP A 1 110 ? -9.284 4.640 -0.105 1.00 94.56 110 ASP A C 1
ATOM 826 O O . ASP A 1 110 ? -9.363 5.866 -0.108 1.00 94.56 110 ASP A O 1
ATOM 830 N N . VAL A 1 111 ? -8.115 4.035 0.063 1.00 95.75 111 VAL A N 1
ATOM 831 C CA . VAL A 1 111 ? -6.828 4.725 -0.029 1.00 95.75 111 VAL A CA 1
ATOM 832 C C . VAL A 1 111 ? -6.110 4.189 -1.252 1.00 95.75 111 VAL A C 1
ATOM 834 O O . VAL A 1 111 ? -6.008 2.978 -1.448 1.00 95.75 111 VAL A O 1
ATOM 837 N N . HIS A 1 112 ? -5.567 5.082 -2.065 1.00 97.19 112 HIS A N 1
ATOM 838 C CA . HIS A 1 112 ? -4.694 4.715 -3.163 1.00 97.19 112 HIS A CA 1
ATOM 839 C C . HIS A 1 112 ? -3.265 5.158 -2.869 1.00 97.19 112 HIS A C 1
ATOM 841 O O . HIS A 1 112 ? -3.004 6.351 -2.718 1.00 97.19 112 HIS A O 1
ATOM 847 N N . CYS A 1 113 ? -2.344 4.202 -2.797 1.00 97.56 113 CYS A N 1
ATOM 848 C CA . CYS A 1 113 ? -0.917 4.459 -2.672 1.00 97.56 113 CYS A CA 1
ATOM 849 C C . CYS A 1 113 ? -0.209 4.272 -4.019 1.00 97.56 113 CYS A C 1
ATOM 851 O O . CYS A 1 113 ? -0.453 3.320 -4.762 1.00 97.56 113 CYS A O 1
ATOM 853 N N . VAL A 1 114 ? 0.689 5.200 -4.321 1.00 96.88 114 VAL A N 1
ATOM 854 C CA . VAL A 1 114 ? 1.580 5.183 -5.471 1.00 96.88 114 VAL A CA 1
ATOM 855 C C . VAL A 1 114 ? 3.007 5.101 -4.947 1.00 96.88 114 VAL A C 1
ATOM 857 O O . VAL A 1 114 ? 3.575 6.101 -4.509 1.00 96.88 114 VAL A O 1
ATOM 860 N N . GLU A 1 115 ? 3.580 3.906 -5.008 1.00 96.19 115 GLU A N 1
ATOM 861 C CA . GLU A 1 115 ? 4.977 3.644 -4.671 1.00 96.19 115 GLU A CA 1
ATOM 862 C C . GLU A 1 115 ? 5.889 4.217 -5.765 1.00 96.19 115 GLU A C 1
ATOM 864 O O . GLU A 1 115 ? 5.579 4.129 -6.955 1.00 96.19 115 GLU A O 1
ATOM 869 N N . GLN A 1 116 ? 7.018 4.799 -5.382 1.00 94.12 116 GLN A N 1
ATOM 870 C CA . GLN A 1 116 ? 8.022 5.334 -6.292 1.00 94.12 116 GLN A CA 1
ATOM 871 C C . GLN A 1 116 ? 9.225 4.397 -6.345 1.00 94.12 116 GLN A C 1
ATOM 873 O O . GLN A 1 116 ? 9.729 3.934 -5.323 1.00 94.12 116 GLN A O 1
ATOM 878 N N . THR A 1 117 ? 9.714 4.145 -7.555 1.00 91.81 117 THR A N 1
ATOM 879 C CA . THR A 1 117 ? 10.990 3.467 -7.778 1.00 91.81 117 THR A CA 1
ATOM 880 C C . THR A 1 117 ? 11.898 4.341 -8.631 1.00 91.81 117 THR A C 1
ATOM 882 O O . THR A 1 117 ? 11.445 5.040 -9.537 1.00 91.81 117 THR A O 1
ATOM 885 N N . GLU A 1 118 ? 13.196 4.285 -8.347 1.00 91.12 118 GLU A N 1
ATOM 886 C CA . GLU A 1 118 ? 14.230 4.899 -9.187 1.00 91.12 118 GLU A CA 1
ATOM 887 C C . GLU A 1 118 ? 14.478 4.084 -10.464 1.00 91.12 118 GLU A C 1
ATOM 889 O O . GLU A 1 118 ? 15.077 4.573 -11.423 1.00 91.12 118 GLU A O 1
ATOM 894 N N . GLN A 1 119 ? 14.012 2.832 -10.495 1.00 87.56 119 GLN A N 1
ATOM 895 C CA . GLN A 1 119 ? 14.176 1.969 -11.650 1.00 87.56 119 GLN A CA 1
ATOM 896 C C . GLN A 1 119 ? 13.268 2.408 -12.803 1.00 87.56 119 GLN A C 1
ATOM 898 O O . GLN A 1 119 ? 12.056 2.585 -12.666 1.00 87.56 119 GLN A O 1
ATOM 903 N N . VAL A 1 120 ? 13.880 2.525 -13.978 1.00 87.56 120 VAL A N 1
ATOM 904 C CA . VAL A 1 120 ? 13.212 2.902 -15.227 1.00 87.56 120 VAL A CA 1
ATOM 905 C C . VAL A 1 120 ? 12.279 1.780 -15.701 1.00 87.56 120 VAL A C 1
ATOM 907 O O . VAL A 1 120 ? 11.145 2.033 -16.108 1.00 87.56 120 VAL A O 1
ATOM 910 N N . PHE A 1 121 ? 12.731 0.531 -15.583 1.00 87.38 121 PHE A N 1
ATOM 911 C CA . PHE A 1 121 ? 11.973 -0.674 -15.907 1.00 87.38 121 PHE A CA 1
ATOM 912 C C . PHE A 1 121 ? 11.956 -1.599 -14.694 1.00 87.38 121 PHE A C 1
ATOM 914 O O . PHE A 1 121 ? 13.002 -1.830 -14.099 1.00 87.38 121 PHE A O 1
ATOM 921 N N . LEU A 1 122 ? 10.782 -2.134 -14.360 1.00 87.81 122 LEU A N 1
ATOM 922 C CA . LEU A 1 122 ? 10.633 -3.179 -13.351 1.00 87.81 122 LEU A CA 1
ATOM 923 C C . LEU A 1 122 ? 10.558 -4.522 -14.066 1.00 87.81 122 LEU A C 1
ATOM 925 O O . LEU A 1 122 ? 9.670 -4.727 -14.897 1.00 87.81 122 LEU A O 1
ATOM 929 N N . ASN A 1 123 ? 11.474 -5.433 -13.753 1.00 88.69 123 ASN A N 1
ATOM 930 C CA . ASN A 1 123 ? 11.341 -6.813 -14.207 1.00 88.69 123 ASN A CA 1
ATOM 931 C C . ASN A 1 123 ? 10.384 -7.593 -13.279 1.00 88.69 123 ASN A C 1
ATOM 933 O O . ASN A 1 123 ? 9.823 -7.058 -12.318 1.00 88.69 123 ASN A O 1
ATOM 937 N N . ILE A 1 124 ? 10.174 -8.878 -13.576 1.00 85.50 124 ILE A N 1
ATOM 938 C CA . ILE A 1 124 ? 9.272 -9.737 -12.797 1.00 85.50 124 ILE A CA 1
ATOM 939 C C . ILE A 1 124 ? 9.713 -9.903 -11.332 1.00 85.50 124 ILE A C 1
ATOM 941 O O . ILE A 1 124 ? 8.860 -10.010 -10.448 1.00 85.50 124 ILE A O 1
ATOM 945 N N . TYR A 1 125 ? 11.018 -9.874 -11.056 1.00 87.75 125 TYR A N 1
ATOM 946 C CA . TYR A 1 125 ? 11.567 -9.973 -9.704 1.00 87.75 125 TYR A CA 1
ATOM 947 C C . TYR A 1 125 ? 11.360 -8.685 -8.919 1.00 87.75 125 TYR A C 1
ATOM 949 O O . TYR A 1 125 ? 10.922 -8.752 -7.773 1.00 87.75 125 TYR A O 1
ATOM 957 N N . ASP A 1 126 ? 11.585 -7.521 -9.535 1.00 89.44 126 ASP A N 1
ATOM 958 C CA . ASP A 1 126 ? 11.308 -6.236 -8.885 1.00 89.44 126 ASP A CA 1
ATOM 959 C C . ASP A 1 126 ? 9.812 -6.103 -8.572 1.00 89.44 126 ASP A C 1
ATOM 961 O O . ASP A 1 126 ? 9.427 -5.703 -7.474 1.00 89.44 126 ASP A O 1
ATOM 965 N N . MET A 1 127 ? 8.951 -6.509 -9.511 1.00 89.44 127 MET A N 1
ATOM 966 C CA . MET A 1 127 ? 7.503 -6.539 -9.302 1.00 89.44 127 MET A CA 1
ATOM 967 C C . MET A 1 127 ? 7.096 -7.464 -8.155 1.00 89.44 127 MET A C 1
ATOM 969 O O . MET A 1 127 ? 6.272 -7.080 -7.323 1.00 89.44 127 MET A O 1
ATOM 973 N N . SER A 1 128 ? 7.676 -8.663 -8.094 1.00 90.12 128 SER A N 1
ATOM 974 C CA . SER A 1 128 ? 7.405 -9.620 -7.017 1.00 90.12 128 SER A CA 1
ATOM 975 C C . SER A 1 128 ? 7.866 -9.069 -5.669 1.00 90.12 128 SER A C 1
ATOM 977 O O . SER A 1 128 ? 7.120 -9.123 -4.696 1.00 90.12 128 SER A O 1
ATOM 979 N N . TRP A 1 129 ? 9.037 -8.430 -5.626 1.00 91.19 129 TRP A N 1
ATOM 980 C CA . TRP A 1 129 ? 9.541 -7.766 -4.427 1.00 91.19 129 TRP A CA 1
ATOM 981 C C . TRP A 1 129 ? 8.594 -6.662 -3.936 1.00 91.19 129 TRP A C 1
ATOM 983 O O . TRP A 1 129 ? 8.281 -6.603 -2.747 1.00 91.19 129 TRP A O 1
ATOM 993 N N . TRP A 1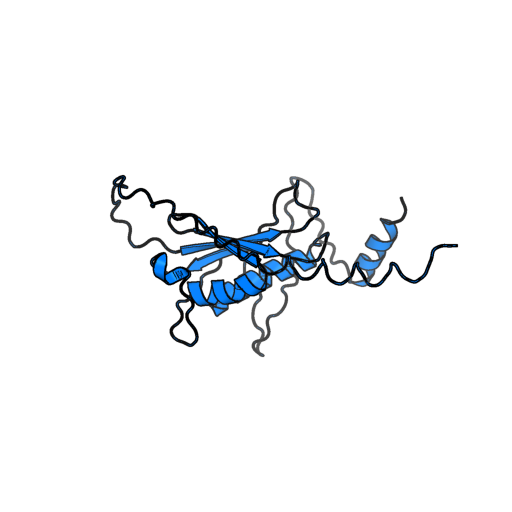 130 ? 8.083 -5.810 -4.831 1.00 94.19 130 TRP A N 1
ATOM 994 C CA . TRP A 1 130 ? 7.133 -4.755 -4.460 1.00 94.19 130 TRP A CA 1
ATOM 995 C C . TRP A 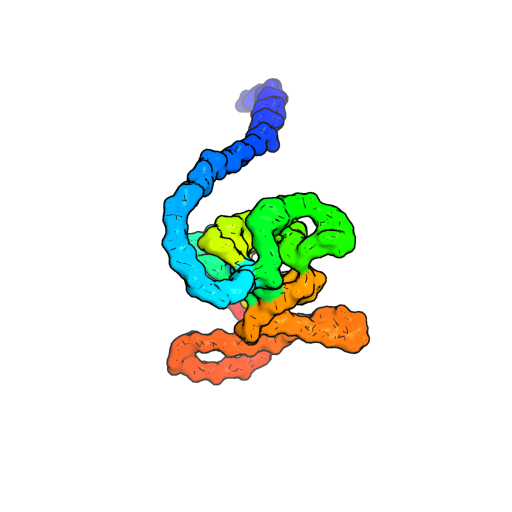1 130 ? 5.811 -5.312 -3.923 1.00 94.19 130 TRP A C 1
ATOM 997 O O . TRP A 1 130 ? 5.285 -4.793 -2.935 1.00 94.19 130 TRP A O 1
ATOM 1007 N N . GLN A 1 131 ? 5.296 -6.379 -4.537 1.00 94.06 131 GLN A N 1
ATOM 1008 C CA . GLN A 1 131 ? 4.094 -7.075 -4.072 1.00 94.06 131 GLN A CA 1
ATOM 1009 C C . GLN A 1 131 ? 4.304 -7.695 -2.686 1.00 94.06 131 GLN A C 1
ATOM 1011 O O . GLN A 1 131 ? 3.480 -7.494 -1.792 1.00 94.06 131 GLN A O 1
ATOM 1016 N N . ASP A 1 132 ? 5.436 -8.365 -2.470 1.00 93.31 132 ASP A N 1
ATOM 1017 C CA . ASP A 1 132 ? 5.794 -8.956 -1.180 1.00 93.31 132 ASP A CA 1
ATOM 1018 C C . ASP A 1 132 ? 5.913 -7.884 -0.091 1.00 93.31 132 ASP A C 1
ATOM 1020 O O . ASP A 1 132 ? 5.354 -8.028 0.999 1.00 93.31 132 ASP A O 1
ATOM 1024 N N . ARG A 1 133 ? 6.579 -6.762 -0.391 1.00 94.44 133 ARG A N 1
ATOM 1025 C CA . ARG A 1 133 ? 6.726 -5.639 0.544 1.00 94.44 133 ARG A CA 1
ATOM 1026 C C . ARG A 1 133 ? 5.386 -5.005 0.894 1.00 94.44 133 ARG A C 1
ATOM 1028 O O . ARG A 1 133 ? 5.156 -4.720 2.068 1.00 94.44 133 ARG A O 1
ATOM 1035 N N . PHE A 1 134 ? 4.498 -4.812 -0.080 1.00 95.75 134 PHE A N 1
ATOM 1036 C CA . PHE A 1 134 ? 3.135 -4.345 0.181 1.00 95.75 134 PHE A CA 1
ATOM 1037 C C . PHE A 1 134 ? 2.390 -5.308 1.117 1.00 95.75 134 PHE A C 1
ATOM 1039 O O . PHE A 1 134 ? 1.834 -4.884 2.134 1.00 95.75 134 PHE A O 1
ATOM 1046 N N . CYS A 1 135 ? 2.446 -6.607 0.821 1.00 95.94 135 CYS A N 1
ATOM 1047 C CA . CYS A 1 135 ? 1.752 -7.634 1.588 1.00 95.94 135 CYS A CA 1
ATOM 1048 C C . CYS A 1 135 ? 2.243 -7.719 3.041 1.00 95.94 135 CYS A C 1
ATOM 1050 O O . CYS A 1 135 ? 1.451 -7.807 3.990 1.00 95.94 135 CYS A O 1
ATOM 1052 N N . MET A 1 136 ? 3.564 -7.636 3.226 1.00 94.75 136 MET A N 1
ATOM 1053 C CA . MET A 1 136 ? 4.200 -7.581 4.539 1.00 94.75 136 MET A CA 1
ATOM 1054 C C . MET A 1 136 ? 3.739 -6.364 5.338 1.00 94.75 136 MET A C 1
ATOM 1056 O O . MET A 1 136 ? 3.289 -6.538 6.467 1.00 94.75 136 MET A O 1
ATOM 1060 N N . ARG A 1 137 ? 3.766 -5.158 4.748 1.00 95.94 137 ARG A N 1
ATOM 1061 C CA . ARG A 1 137 ? 3.279 -3.935 5.412 1.00 95.94 137 ARG A CA 1
ATOM 1062 C C . ARG A 1 137 ? 1.829 -4.080 5.861 1.00 95.94 137 ARG A C 1
ATOM 1064 O O . ARG A 1 137 ? 1.500 -3.721 6.987 1.00 95.94 137 ARG A O 1
ATOM 1071 N N . CYS A 1 138 ? 0.974 -4.637 5.002 1.00 97.25 138 CYS A N 1
ATOM 1072 C CA . CYS A 1 138 ? -0.426 -4.898 5.332 1.00 97.25 138 CYS A CA 1
ATOM 1073 C C . CYS A 1 138 ? -0.553 -5.821 6.550 1.00 97.25 138 CYS A C 1
ATOM 1075 O O . CYS A 1 138 ? -1.235 -5.482 7.515 1.00 97.25 138 CYS A O 1
ATOM 1077 N N . SER A 1 139 ? 0.159 -6.949 6.540 1.00 95.50 139 SER A N 1
ATOM 1078 C CA . SER A 1 139 ? 0.092 -7.944 7.616 1.00 95.50 139 SER A CA 1
ATOM 1079 C C . SER A 1 139 ? 0.666 -7.418 8.933 1.00 95.50 139 SER A C 1
ATOM 1081 O O . SER A 1 139 ? 0.080 -7.621 9.992 1.00 95.50 139 SER A O 1
ATOM 1083 N N . GLU A 1 140 ? 1.799 -6.717 8.880 1.00 94.69 140 GLU A N 1
ATOM 1084 C CA . GLU A 1 140 ? 2.478 -6.145 10.051 1.00 94.69 140 GLU A CA 1
ATOM 1085 C C . GLU A 1 140 ? 1.674 -5.008 10.687 1.00 94.69 140 GLU A C 1
ATOM 1087 O O . GLU A 1 140 ? 1.693 -4.836 11.906 1.00 94.69 140 GLU A O 1
ATOM 1092 N N . ALA A 1 141 ? 0.899 -4.283 9.881 1.00 95.94 141 ALA A N 1
ATOM 1093 C CA . ALA A 1 141 ? -0.056 -3.295 10.358 1.00 95.94 141 ALA A CA 1
ATOM 1094 C C . ALA A 1 141 ? -1.327 -3.918 10.971 1.00 95.94 141 ALA A C 1
ATOM 1096 O O . ALA A 1 141 ? -2.096 -3.202 11.608 1.00 95.94 141 ALA A O 1
ATOM 1097 N N . GLY A 1 142 ? -1.555 -5.228 10.815 1.00 96.06 142 GLY A N 1
ATOM 1098 C CA . GLY A 1 142 ? -2.771 -5.919 11.262 1.00 96.06 142 GLY A CA 1
ATOM 1099 C C . GLY A 1 142 ? -3.933 -5.853 10.264 1.00 96.06 142 GLY A C 1
ATOM 1100 O O . GLY A 1 142 ? -5.087 -6.023 10.652 1.00 96.06 142 GLY A O 1
ATOM 1101 N N . GLY A 1 143 ? -3.641 -5.566 8.995 1.00 96.50 143 GLY A N 1
ATOM 1102 C CA . GLY A 1 143 ? -4.597 -5.601 7.893 1.00 96.50 143 GLY A CA 1
ATOM 1103 C C . GLY A 1 143 ? -4.774 -6.999 7.303 1.00 96.50 143 GLY A C 1
ATOM 1104 O O . GLY A 1 143 ? -4.025 -7.932 7.596 1.00 96.50 143 GLY A O 1
ATOM 1105 N N . THR A 1 144 ? -5.779 -7.138 6.442 1.00 96.75 144 THR A N 1
ATOM 1106 C CA . THR A 1 144 ? -6.068 -8.375 5.706 1.00 96.75 144 THR A CA 1
ATOM 1107 C C . THR A 1 144 ? -5.770 -8.185 4.223 1.00 96.75 144 THR A C 1
ATOM 1109 O O . THR A 1 144 ? -6.393 -7.353 3.560 1.00 96.75 144 THR A O 1
ATOM 1112 N N . ASN A 1 145 ? -4.828 -8.969 3.697 1.00 96.12 145 ASN A N 1
ATOM 1113 C CA . ASN A 1 145 ? -4.490 -8.980 2.274 1.00 96.12 145 ASN A CA 1
ATOM 1114 C C . ASN A 1 145 ? -5.572 -9.681 1.444 1.00 96.12 145 ASN A C 1
ATOM 1116 O O . ASN A 1 145 ? -6.209 -10.631 1.906 1.00 96.12 145 ASN A O 1
ATOM 1120 N N . SER A 1 146 ? -5.759 -9.234 0.201 1.00 94.00 146 SER A N 1
ATOM 1121 C CA . SER A 1 146 ? -6.590 -9.957 -0.765 1.00 94.00 146 SER A CA 1
ATOM 1122 C C . SER A 1 146 ? -6.008 -11.343 -1.068 1.00 94.00 146 SER A C 1
ATOM 1124 O O . SER A 1 146 ? -4.793 -11.517 -1.130 1.00 94.00 146 SER A O 1
ATOM 1126 N N . LYS A 1 147 ? -6.884 -12.321 -1.331 1.00 89.81 147 LYS A N 1
ATOM 1127 C CA . LYS A 1 147 ? -6.512 -13.714 -1.644 1.00 89.81 147 LYS A CA 1
ATOM 1128 C C . LYS A 1 147 ? -5.662 -13.851 -2.910 1.00 89.81 147 LYS A C 1
ATOM 1130 O O . LYS A 1 147 ? -4.951 -14.834 -3.061 1.00 89.81 147 LYS A O 1
ATOM 1135 N N . ASP A 1 148 ? -5.725 -12.871 -3.809 1.00 85.62 148 ASP A N 1
ATOM 1136 C CA . ASP A 1 148 ? -4.913 -12.861 -5.033 1.00 85.62 148 ASP A CA 1
ATOM 1137 C C . ASP A 1 148 ? -3.444 -12.476 -4.766 1.00 85.62 148 ASP A C 1
ATOM 1139 O O . ASP A 1 148 ? -2.587 -12.611 -5.643 1.00 85.62 148 ASP A O 1
ATOM 1143 N N . PHE A 1 149 ? -3.143 -12.002 -3.552 1.00 83.62 149 PHE A N 1
ATOM 1144 C CA . PHE A 1 149 ? -1.842 -11.495 -3.129 1.00 83.62 149 PHE A CA 1
ATOM 1145 C C . PHE A 1 149 ? -1.414 -12.187 -1.835 1.00 83.62 149 PHE A C 1
ATOM 1147 O O . PHE A 1 149 ? -1.395 -11.578 -0.767 1.00 83.62 149 PHE A O 1
ATOM 1154 N N . ASP A 1 150 ? -1.088 -13.481 -1.918 1.00 80.12 150 ASP A N 1
ATOM 1155 C CA . ASP A 1 150 ? -0.526 -14.181 -0.758 1.00 80.12 150 ASP A CA 1
ATOM 1156 C C . ASP A 1 150 ? 0.805 -13.553 -0.353 1.00 80.12 150 ASP A C 1
ATOM 1158 O O . ASP A 1 150 ? 1.700 -13.386 -1.187 1.00 80.12 150 ASP A O 1
ATOM 1162 N N . CYS A 1 15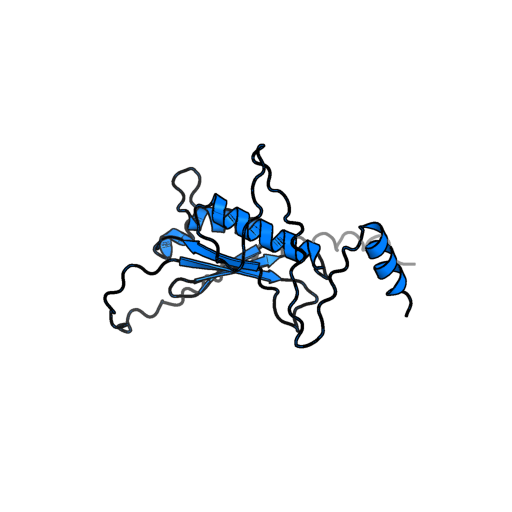1 ? 0.958 -13.300 0.943 1.00 86.81 151 CYS A N 1
ATOM 1163 C CA . CYS A 1 151 ? 2.234 -12.871 1.487 1.00 86.81 151 CYS A CA 1
ATOM 1164 C C . CYS A 1 151 ? 3.241 -14.020 1.470 1.00 86.81 151 CYS A C 1
ATOM 1166 O O . CYS A 1 151 ? 2.855 -15.185 1.643 1.00 86.81 151 CYS A O 1
ATOM 1168 N N . PRO A 1 152 ? 4.541 -13.706 1.367 1.00 86.19 152 PRO A N 1
ATOM 1169 C CA . PRO A 1 152 ? 5.571 -14.695 1.616 1.00 86.19 152 PRO A CA 1
ATOM 1170 C C . PRO A 1 152 ? 5.382 -15.309 3.006 1.00 86.19 152 PRO A C 1
ATOM 1172 O O . PRO A 1 152 ? 5.113 -14.620 3.994 1.00 86.19 152 PRO A O 1
ATOM 1175 N N . THR A 1 153 ? 5.507 -16.631 3.097 1.00 83.94 153 THR A N 1
ATOM 1176 C CA . THR A 1 153 ? 5.422 -17.328 4.381 1.00 83.94 153 THR A CA 1
ATOM 1177 C C . THR A 1 153 ? 6.703 -17.110 5.172 1.00 83.94 153 THR A C 1
ATOM 1179 O O . THR A 1 153 ? 7.807 -17.237 4.630 1.00 83.94 153 THR A O 1
ATOM 1182 N N . LYS A 1 154 ? 6.567 -16.839 6.471 1.00 77.94 154 LYS A N 1
ATOM 1183 C CA . LYS A 1 154 ? 7.706 -16.879 7.388 1.00 77.94 154 LYS A CA 1
ATOM 1184 C C . LYS A 1 154 ? 8.191 -18.318 7.548 1.00 77.94 154 LYS A C 1
ATOM 1186 O O . LYS A 1 154 ? 7.389 -19.243 7.663 1.00 77.94 154 LYS A O 1
ATOM 1191 N N . ASP A 1 155 ? 9.500 -18.508 7.546 1.00 80.25 155 ASP A N 1
ATOM 1192 C CA . ASP A 1 155 ? 10.118 -19.764 7.934 1.00 80.25 155 ASP A CA 1
ATOM 1193 C C . ASP A 1 155 ? 10.118 -19.949 9.458 1.00 80.25 155 ASP A C 1
ATOM 1195 O O . ASP A 1 155 ? 9.600 -19.125 10.215 1.00 80.25 155 ASP A O 1
ATOM 1199 N N . LYS A 1 156 ? 10.697 -21.065 9.913 1.00 83.12 156 LYS A N 1
ATOM 1200 C CA . LYS A 1 156 ? 10.800 -21.396 11.341 1.00 83.12 156 LYS A CA 1
ATOM 1201 C C . LYS A 1 156 ? 11.605 -20.364 12.140 1.00 83.12 156 LYS A C 1
ATOM 1203 O O . LYS A 1 156 ? 11.413 -20.281 13.347 1.00 83.12 156 LYS A O 1
ATOM 1208 N N . ASP A 1 157 ? 12.448 -19.576 11.475 1.00 81.50 157 ASP A N 1
ATOM 1209 C CA . ASP A 1 157 ? 13.263 -18.525 12.086 1.00 81.50 157 ASP A CA 1
ATOM 1210 C C . ASP A 1 157 ? 12.542 -17.163 12.069 1.00 81.50 157 ASP A C 1
ATOM 1212 O O . ASP A 1 157 ? 13.108 -16.147 12.468 1.00 81.50 157 ASP A O 1
ATOM 1216 N N . GLY A 1 158 ? 11.298 -17.111 11.578 1.00 73.25 158 GLY A N 1
ATOM 1217 C CA . GLY A 1 158 ? 10.532 -15.877 11.432 1.00 73.25 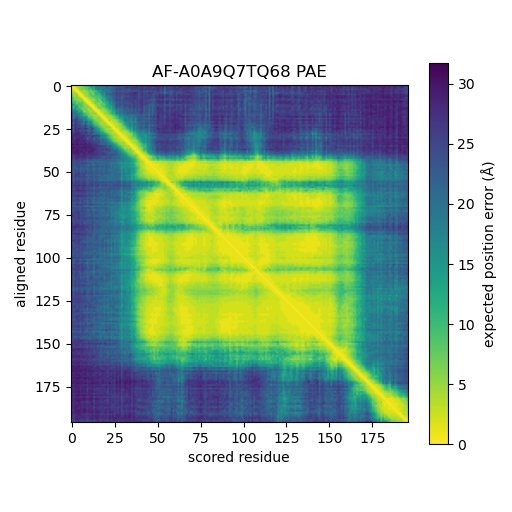158 GLY A CA 1
ATOM 1218 C C . GLY A 1 158 ? 10.955 -15.017 10.237 1.00 73.25 158 GLY A C 1
ATOM 1219 O O . GLY A 1 158 ? 10.468 -13.891 10.111 1.00 73.25 158 GLY A O 1
ATOM 1220 N N . ARG A 1 159 ? 11.825 -15.520 9.350 1.00 71.44 159 ARG A N 1
ATOM 1221 C CA . ARG A 1 159 ? 12.257 -14.814 8.137 1.00 71.44 159 ARG A CA 1
ATOM 1222 C C . ARG A 1 159 ? 11.295 -15.092 6.995 1.00 71.44 159 ARG A C 1
ATOM 1224 O O . ARG A 1 159 ? 10.880 -16.226 6.784 1.00 71.44 159 ARG A O 1
ATOM 1231 N N . TYR A 1 160 ? 10.951 -14.063 6.232 1.00 68.31 160 TYR A N 1
ATOM 1232 C CA . TYR A 1 160 ? 10.137 -14.241 5.036 1.00 68.31 160 TYR A CA 1
ATOM 1233 C C . TYR A 1 160 ? 10.942 -14.994 3.977 1.00 68.31 160 TYR A C 1
ATOM 1235 O O . TYR A 1 160 ? 12.006 -14.538 3.556 1.00 68.31 160 TYR A O 1
ATOM 1243 N N . LYS A 1 161 ? 10.440 -16.155 3.551 1.00 68.19 161 LYS A N 1
ATOM 1244 C CA . LYS A 1 161 ? 10.957 -16.822 2.359 1.00 68.19 161 LYS A CA 1
ATOM 1245 C C . LYS A 1 161 ? 10.303 -16.172 1.155 1.00 68.19 161 LYS A C 1
ATOM 1247 O O . LYS A 1 161 ? 9.080 -16.224 1.043 1.00 68.19 161 LYS A O 1
ATOM 1252 N N . SER A 1 162 ? 11.122 -15.581 0.282 1.00 59.56 162 SER A N 1
ATOM 1253 C CA . SER A 1 162 ? 10.684 -15.239 -1.071 1.00 59.56 162 SER A CA 1
ATOM 1254 C C . SER A 1 162 ? 10.028 -16.484 -1.637 1.00 59.56 162 SER A C 1
ATOM 1256 O O . SER A 1 162 ? 10.635 -17.558 -1.647 1.00 59.56 162 SER A O 1
ATOM 1258 N N . VAL A 1 163 ? 8.760 -16.372 -2.011 1.00 58.34 163 VAL A N 1
ATOM 1259 C CA . VAL A 1 163 ? 8.123 -17.475 -2.707 1.00 58.34 163 VAL A CA 1
ATOM 1260 C C . VAL A 1 163 ? 8.780 -17.471 -4.076 1.00 58.34 163 VAL A C 1
ATOM 1262 O O . VAL A 1 163 ? 8.669 -16.475 -4.788 1.00 58.34 163 VAL A O 1
ATOM 1265 N N . ASP A 1 164 ? 9.447 -18.559 -4.461 1.00 57.47 164 ASP A N 1
ATOM 1266 C CA . ASP A 1 164 ? 9.739 -18.840 -5.871 1.00 57.47 164 ASP A CA 1
ATOM 1267 C C . ASP A 1 164 ? 8.396 -19.113 -6.567 1.00 57.47 164 ASP A C 1
ATOM 1269 O O . ASP A 1 164 ? 8.065 -20.220 -6.987 1.00 57.47 164 ASP A O 1
ATOM 1273 N N . LYS A 1 165 ? 7.525 -18.102 -6.587 1.00 53.53 165 LYS A N 1
ATOM 1274 C CA . LYS A 1 165 ? 6.255 -18.125 -7.280 1.00 53.53 165 LYS A CA 1
ATOM 1275 C C . LYS A 1 165 ? 6.632 -17.828 -8.717 1.00 53.53 165 LYS A C 1
ATOM 1277 O O . LYS A 1 165 ? 6.621 -16.682 -9.156 1.00 53.53 165 LYS A O 1
ATOM 1282 N N . ILE A 1 166 ? 6.933 -18.889 -9.460 1.00 49.09 166 ILE A N 1
ATOM 1283 C CA . ILE A 1 166 ? 6.703 -18.892 -10.900 1.00 49.09 166 ILE A CA 1
ATOM 1284 C C . ILE A 1 166 ? 5.198 -18.644 -11.047 1.00 49.09 166 ILE A C 1
ATOM 1286 O O . ILE A 1 166 ? 4.382 -19.563 -11.005 1.00 49.09 166 ILE A O 1
ATOM 1290 N N . ARG A 1 167 ? 4.782 -17.372 -11.075 1.00 51.25 167 ARG A N 1
ATOM 1291 C CA . ARG A 1 167 ? 3.399 -17.036 -11.390 1.00 51.25 167 ARG A CA 1
ATOM 1292 C C . ARG A 1 167 ? 3.208 -17.462 -12.830 1.00 51.25 167 ARG A C 1
ATOM 1294 O O . ARG A 1 167 ? 3.846 -16.913 -13.724 1.00 51.25 167 ARG A O 1
ATOM 1301 N N . HIS A 1 168 ? 2.305 -18.412 -13.047 1.00 40.47 168 HIS A N 1
ATOM 1302 C CA . HIS A 1 168 ? 1.724 -18.635 -14.357 1.00 40.47 168 HIS A CA 1
ATOM 1303 C C . HIS A 1 168 ? 1.087 -17.318 -14.811 1.00 40.47 168 HIS A C 1
ATOM 1305 O O . HIS A 1 168 ? -0.045 -16.991 -14.450 1.00 40.47 168 HIS A O 1
ATOM 1311 N N . VAL A 1 169 ? 1.833 -16.525 -15.578 1.00 42.47 169 VAL A N 1
ATOM 1312 C CA . VAL A 1 169 ? 1.264 -15.413 -16.323 1.00 42.47 169 VAL A CA 1
ATOM 1313 C C . VAL A 1 169 ? 0.354 -16.070 -17.345 1.00 42.47 169 VAL A C 1
ATOM 1315 O O . VAL A 1 169 ? 0.812 -16.701 -18.296 1.00 42.47 169 VAL A O 1
ATOM 1318 N N . ARG A 1 170 ? -0.957 -15.993 -17.112 1.00 39.38 170 ARG A N 1
ATOM 1319 C CA . ARG A 1 170 ? -1.966 -16.476 -18.052 1.00 39.38 170 ARG A CA 1
ATOM 1320 C C . ARG A 1 170 ? -2.005 -15.505 -19.235 1.00 39.38 170 ARG A C 1
ATOM 1322 O O . ARG A 1 170 ? -2.914 -14.692 -19.353 1.00 39.38 170 ARG A O 1
ATOM 1329 N N . LEU A 1 171 ? -0.980 -15.556 -20.083 1.00 40.66 171 LEU A N 1
ATOM 1330 C CA . LEU A 1 171 ? -1.023 -14.976 -21.419 1.00 40.66 171 LEU A CA 1
ATOM 1331 C C . LEU A 1 171 ? -2.052 -15.796 -22.202 1.00 40.66 171 LEU A C 1
ATOM 1333 O O . LEU A 1 171 ? -2.003 -17.026 -22.197 1.00 40.66 171 LEU A O 1
ATOM 1337 N N . GLY A 1 172 ? -3.048 -15.130 -22.780 1.00 39.38 172 GLY A N 1
ATOM 1338 C CA . GLY A 1 172 ? -4.184 -15.781 -23.429 1.00 39.38 172 GLY A CA 1
ATOM 1339 C C . GLY A 1 172 ? -3.784 -16.944 -24.350 1.00 39.38 172 GLY A C 1
ATOM 1340 O O . GLY A 1 172 ? -2.865 -16.831 -25.151 1.00 39.38 172 GLY A O 1
ATOM 1341 N N . HIS A 1 173 ? -4.505 -18.060 -24.215 1.00 41.59 173 HIS A N 1
ATOM 1342 C CA . HIS A 1 173 ? -4.619 -19.192 -25.149 1.00 41.59 173 HIS A CA 1
ATOM 1343 C C . HIS A 1 173 ? -3.359 -19.882 -25.713 1.00 41.59 173 HIS A C 1
ATOM 1345 O O . HIS A 1 173 ? -3.520 -20.820 -26.494 1.00 41.59 173 HIS A O 1
ATOM 1351 N N . HIS A 1 174 ? -2.138 -19.549 -25.292 1.00 43.59 174 HIS A N 1
ATOM 1352 C CA . HIS A 1 174 ? -0.943 -20.304 -25.679 1.00 43.59 174 HIS A CA 1
ATOM 1353 C C . HIS A 1 174 ? -0.387 -21.142 -24.524 1.00 43.59 174 HIS A C 1
ATOM 1355 O O . HIS A 1 174 ? -0.305 -20.716 -23.376 1.00 43.59 174 HIS A O 1
ATOM 1361 N N . LYS A 1 175 ? -0.074 -22.393 -24.868 1.00 41.12 175 LYS A N 1
ATOM 1362 C CA . LYS A 1 175 ? 0.406 -23.476 -24.007 1.00 41.12 175 LYS A CA 1
ATOM 1363 C C . LYS A 1 175 ? 1.499 -22.987 -23.046 1.00 41.12 175 LYS A C 1
ATOM 1365 O O . LYS A 1 175 ? 2.543 -22.516 -23.485 1.00 41.12 175 LYS A O 1
ATOM 1370 N N . VAL A 1 176 ? 1.243 -23.142 -21.750 1.00 39.47 176 VAL A N 1
ATOM 1371 C CA . VAL A 1 176 ? 2.198 -22.867 -20.672 1.00 39.47 176 VAL A CA 1
ATOM 1372 C C . VAL A 1 176 ? 3.306 -23.920 -20.734 1.00 39.47 176 VAL A C 1
ATOM 1374 O O . VAL A 1 176 ? 3.016 -25.117 -20.694 1.00 39.47 176 VAL A O 1
ATOM 1377 N N . ILE A 1 177 ? 4.556 -23.483 -20.880 1.00 37.47 177 ILE A N 1
ATOM 1378 C CA . ILE A 1 177 ? 5.739 -24.328 -20.703 1.00 37.47 177 ILE A CA 1
ATOM 1379 C C . ILE A 1 177 ? 6.432 -23.826 -19.442 1.00 37.47 177 ILE A C 1
ATOM 1381 O O . ILE A 1 177 ? 6.951 -22.711 -19.424 1.00 37.47 177 ILE A O 1
ATOM 1385 N N . ASP A 1 178 ? 6.421 -24.644 -18.395 1.00 37.91 178 ASP A N 1
ATOM 1386 C CA . ASP A 1 178 ? 7.169 -24.375 -17.174 1.00 37.91 178 ASP A CA 1
ATOM 1387 C C . ASP A 1 178 ? 8.637 -24.725 -17.425 1.00 37.91 178 ASP A C 1
ATOM 1389 O O . ASP A 1 178 ? 9.018 -25.897 -17.430 1.00 37.91 178 ASP A O 1
ATOM 1393 N N . ILE A 1 179 ? 9.460 -23.710 -17.685 1.00 42.28 179 ILE A N 1
ATOM 1394 C CA . ILE A 1 179 ? 10.914 -23.866 -17.728 1.00 42.28 179 ILE A CA 1
ATOM 1395 C C . ILE A 1 179 ? 11.464 -23.229 -16.451 1.00 42.28 179 ILE A C 1
ATOM 1397 O O . ILE A 1 179 ? 11.439 -22.002 -16.343 1.00 42.28 179 ILE A O 1
ATOM 1401 N N . PRO A 1 180 ? 11.945 -24.015 -15.472 1.00 38.62 180 PRO A N 1
ATOM 1402 C CA . PRO A 1 180 ? 12.749 -23.464 -14.394 1.00 38.62 180 PRO A CA 1
ATOM 1403 C C . PRO A 1 180 ? 14.053 -22.954 -15.014 1.00 38.62 180 PRO A C 1
ATOM 1405 O O . PRO A 1 180 ? 14.937 -23.739 -15.352 1.00 38.62 180 PRO A O 1
ATOM 1408 N N . LEU A 1 181 ? 14.145 -21.645 -15.234 1.00 43.44 181 LEU A N 1
ATOM 1409 C CA . LEU A 1 181 ? 15.380 -21.019 -15.687 1.00 43.44 181 LEU A CA 1
ATOM 1410 C C . LEU A 1 181 ? 16.325 -20.921 -14.490 1.00 43.44 181 LEU A C 1
ATOM 1412 O O . LEU A 1 181 ? 15.971 -20.361 -13.451 1.00 43.44 181 LEU A O 1
ATOM 1416 N N . SER A 1 182 ? 17.524 -21.490 -14.622 1.00 59.38 182 SER A N 1
ATOM 1417 C CA . SER A 1 182 ? 18.592 -21.214 -13.665 1.00 59.38 182 SER A CA 1
ATOM 1418 C C . SER A 1 182 ? 19.008 -19.745 -13.804 1.00 59.38 182 SER A C 1
ATOM 1420 O O . SER A 1 182 ? 18.882 -19.132 -14.868 1.00 59.38 182 SER A O 1
ATOM 1422 N N . ARG A 1 183 ? 19.542 -19.175 -12.721 1.00 54.44 183 ARG A N 1
ATOM 1423 C CA . ARG A 1 183 ? 20.040 -17.791 -12.674 1.00 54.44 183 ARG A CA 1
ATOM 1424 C C . ARG A 1 183 ? 21.091 -17.502 -13.760 1.00 54.44 183 ARG A C 1
ATOM 1426 O O . ARG A 1 183 ? 21.266 -16.357 -14.171 1.00 54.44 183 ARG A O 1
ATOM 1433 N N . GLU A 1 184 ? 21.795 -18.530 -14.229 1.00 61.72 184 GLU A N 1
ATOM 1434 C CA . GLU A 1 184 ? 22.769 -18.455 -15.316 1.00 61.72 184 GLU A CA 1
ATOM 1435 C C . GLU A 1 184 ? 22.118 -18.377 -16.708 1.00 61.72 184 GLU A C 1
ATOM 1437 O O . GLU A 1 184 ? 22.659 -17.701 -17.587 1.00 61.72 184 GLU A O 1
ATOM 1442 N N . ASP A 1 185 ? 20.962 -19.013 -16.909 1.00 57.34 185 ASP A N 1
ATOM 1443 C CA . ASP A 1 185 ? 20.246 -19.008 -18.191 1.00 57.34 185 ASP A CA 1
ATOM 1444 C C . ASP A 1 185 ? 19.535 -17.667 -18.438 1.00 57.34 185 ASP A C 1
ATOM 1446 O O . ASP A 1 185 ? 19.532 -17.160 -19.562 1.00 57.34 185 ASP A O 1
ATOM 1450 N N . GLU A 1 186 ? 19.031 -17.019 -17.383 1.00 55.09 186 GLU A N 1
ATOM 1451 C CA . GLU A 1 186 ? 18.485 -15.656 -17.470 1.00 55.09 186 GLU A CA 1
ATOM 1452 C C . GLU A 1 186 ? 19.539 -14.616 -17.846 1.00 55.09 186 GLU A C 1
ATOM 1454 O O . GLU A 1 186 ? 19.273 -13.716 -18.646 1.00 55.09 186 GLU A O 1
ATOM 1459 N N . LYS A 1 187 ? 20.761 -14.753 -17.317 1.00 58.00 187 LYS A N 1
ATOM 1460 C CA . LYS A 1 187 ? 21.850 -13.827 -17.638 1.00 58.00 187 LYS A CA 1
ATOM 1461 C C . LYS A 1 187 ? 22.219 -13.883 -19.125 1.00 58.00 187 LYS A C 1
ATOM 1463 O O . LYS A 1 187 ? 22.498 -12.844 -19.716 1.00 58.00 187 LYS A O 1
ATOM 1468 N N . ARG A 1 188 ? 22.154 -15.067 -19.750 1.00 60.06 188 ARG A N 1
ATOM 1469 C CA . ARG A 1 188 ? 22.400 -15.228 -21.196 1.00 60.06 188 ARG A CA 1
ATOM 1470 C C . ARG A 1 188 ? 21.292 -14.634 -22.058 1.00 60.06 188 ARG A C 1
ATOM 1472 O O . ARG A 1 188 ? 21.598 -14.019 -23.072 1.00 60.06 188 ARG A O 1
ATOM 1479 N N . LEU A 1 189 ? 20.029 -14.775 -21.651 1.00 53.88 189 LEU A N 1
ATOM 1480 C CA . LEU A 1 189 ? 18.885 -14.213 -22.381 1.00 53.88 189 LEU A CA 1
ATOM 1481 C C . LEU A 1 189 ? 18.938 -12.678 -22.471 1.00 53.88 189 LEU A C 1
ATOM 1483 O O . LEU A 1 189 ? 18.577 -12.114 -23.504 1.00 53.88 189 LEU A O 1
ATOM 1487 N N . PHE A 1 190 ? 19.443 -12.008 -21.430 1.00 50.22 190 PHE A N 1
ATOM 1488 C CA . PHE A 1 190 ? 19.631 -10.552 -21.414 1.00 50.22 190 PHE A CA 1
ATOM 1489 C C . PHE A 1 190 ? 20.836 -10.060 -22.230 1.00 50.22 190 PHE A C 1
ATOM 1491 O O . PHE A 1 190 ? 20.822 -8.932 -22.725 1.00 50.22 190 PHE A O 1
ATOM 1498 N N . GLU A 1 191 ? 21.879 -10.874 -22.397 1.00 56.75 191 GLU A N 1
ATOM 1499 C CA . GLU A 1 191 ? 23.024 -10.511 -23.244 1.00 56.75 191 GLU A CA 1
ATOM 1500 C C . GLU A 1 191 ? 22.675 -10.599 -24.739 1.00 56.75 191 GLU A C 1
ATOM 1502 O O . GLU A 1 191 ? 23.193 -9.820 -25.536 1.00 56.75 191 GLU A O 1
ATOM 1507 N N . THR A 1 192 ? 21.738 -11.472 -25.124 1.00 50.22 192 THR A N 1
ATOM 1508 C CA . THR A 1 192 ? 21.311 -11.631 -26.525 1.00 50.22 192 THR A CA 1
ATOM 1509 C C . THR A 1 192 ? 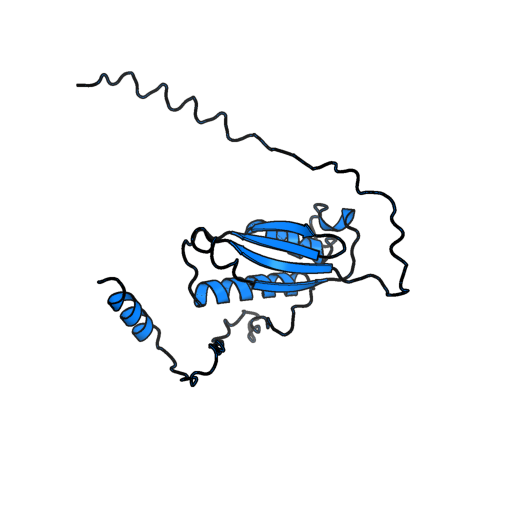20.338 -10.569 -27.040 1.00 50.22 192 THR A C 1
ATOM 1511 O O . THR A 1 192 ? 20.227 -10.410 -28.248 1.00 50.22 192 THR A O 1
ATOM 1514 N N . THR A 1 193 ? 19.643 -9.826 -26.175 1.00 47.34 193 THR A N 1
ATOM 1515 C CA . THR A 1 193 ? 18.637 -8.823 -26.591 1.00 47.34 193 THR A CA 1
ATOM 1516 C C . THR A 1 193 ? 19.161 -7.386 -26.659 1.00 47.34 193 THR A C 1
ATOM 1518 O O . THR A 1 193 ? 18.423 -6.496 -27.062 1.00 47.34 193 THR A O 1
ATOM 1521 N N . ASN A 1 194 ? 20.428 -7.145 -26.305 1.00 44.25 194 ASN A N 1
ATOM 1522 C CA . ASN A 1 194 ? 21.061 -5.816 -26.356 1.00 44.25 194 ASN A CA 1
ATOM 1523 C C . ASN A 1 194 ? 21.961 -5.599 -27.590 1.00 44.25 194 ASN A C 1
ATOM 1525 O O . ASN A 1 194 ? 22.732 -4.641 -27.634 1.00 44.25 194 ASN A O 1
ATOM 1529 N N . TYR A 1 195 ? 21.864 -6.477 -28.589 1.00 44.22 195 TYR A N 1
ATOM 1530 C CA . TYR A 1 195 ? 22.531 -6.340 -29.884 1.00 44.22 195 TYR A CA 1
ATOM 1531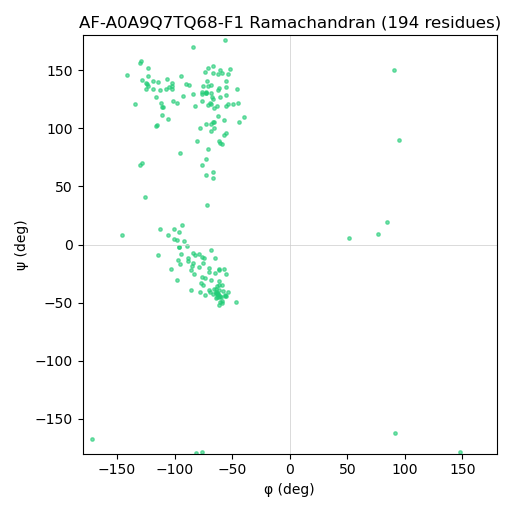 C C . TYR A 1 195 ? 21.520 -6.541 -31.017 1.00 44.22 195 TYR A C 1
ATOM 1533 O O . TYR A 1 195 ? 21.587 -7.537 -31.726 1.00 44.22 195 TYR A O 1
ATOM 1541 N N . GLU A 1 196 ? 20.587 -5.603 -31.172 1.00 40.91 196 GLU A N 1
ATOM 1542 C CA . GLU A 1 196 ? 19.897 -5.309 -32.440 1.00 40.91 196 GLU A CA 1
ATOM 1543 C C . GLU A 1 196 ? 19.360 -3.873 -32.432 1.00 40.91 196 GLU A C 1
ATOM 1545 O O . GLU A 1 196 ? 18.778 -3.459 -31.403 1.00 40.91 196 GLU A O 1
#

pLDDT: mean 73.97, std 21.15, range [37.47, 97.56]

Foldseek 3Di:
DDDPPPPPPVVVVVPPPPPPPPPPPPPPVPPDDDPPPPPVDPADWAKEWEFEDAPQCPPVDTHTQF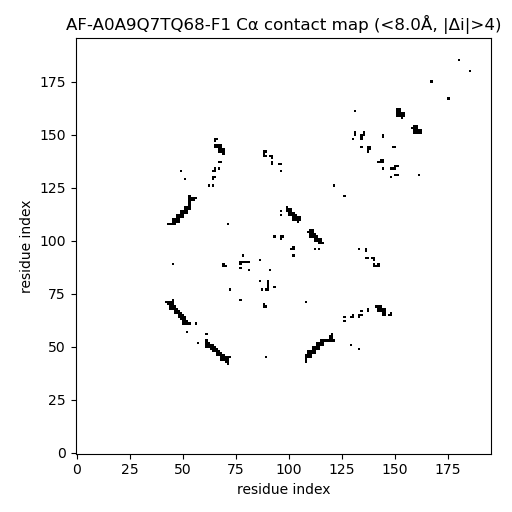IWTFHDDDPVLLPDDDDDDPRALSNQLQVVLVVFFDWDDDPDRYIYTYGYDPDNDQDPVNSLVSSQVNVVSRVVSVIDTDPVRDHFDQDPVRDGDSPPPPPPPCPDDDDDDDDPDDPVNVVVVVVVVVPD

Solvent-accessible surface area (backbone atoms only — not comparable to full-atom values): 12437 Å² total; per-residue (Å²): 139,83,75,84,82,73,70,72,71,68,68,70,70,72,72,79,75,84,78,74,80,75,77,75,69,76,82,62,76,71,81,82,78,74,86,73,79,78,64,91,67,71,83,64,54,30,36,38,38,36,28,44,48,36,81,68,41,76,83,81,57,63,55,76,44,48,46,29,35,31,76,59,73,60,73,79,58,51,77,46,90,61,81,70,90,83,41,51,43,63,30,49,30,48,65,59,50,49,76,46,29,51,71,43,83,41,87,93,45,36,33,44,33,42,33,61,54,95,50,57,72,76,53,74,65,55,50,50,50,53,26,40,52,51,35,46,43,28,49,76,24,70,31,47,60,41,88,92,44,75,54,52,54,59,47,98,86,68,46,68,42,80,67,89,66,81,68,82,75,82,61,80,98,59,85,87,75,92,71,89,70,51,80,68,55,54,55,53,58,59,62,65,69,76,74,126

Radius of gyration: 23.04 Å; Cα contacts (8 Å, |Δi|>4): 207; chains: 1; bounding box: 69×60×53 Å

Secondary structure (DSSP, 8-state):
---GGGGSSSSSSTTSSS---------------------S--PPPEEEEEEEE-SGGGGT-PPEEEEEEE----HHHHTS---STT--HHHHHHHHHTTTEEEEEETTTEEEEEEE-S-SS--HHHHHHHHHHHHHHHHHTT-EE-TTSPPPPB-TTSPBPPP--------TTS--------HHHHHHHHHHTS--

Nearest PDB structures (foldseek):
  1l4z-assembly1_B  TM=3.407E-01  e=5.572E+00  Streptococcus dysgalactiae subsp. equisimilis
  7az0-assembly1_CCC  TM=2.528E-01  e=4.898E+00  Mus musculus

Sequence (196 aa):
MFPKSLRLAFVASSLFLANVVVEASPSGKIPTGTNLDHSPGGPTSITITSTVYTPSIAFTGRPYLGNCSFPFAPYEEIFRHVDGSSALPVQKFLTEAQKFGTCAWSPPTDVHCVEQTEQVFLNIYDMSWWQDRFCMRCSEAGGTNSKDFDCPTKDKDGRYKSVDKIRHVRLGHHKVIDIPLSREDEKRLFETTNYE